Protein AF-A0A5B8VXD9-F1 (afdb_monomer)

pLDDT: mean 74.65, std 15.27, range [35.09, 94.44]

Mean predicted aligned error: 9.39 Å

Sequence (197 aa):
MKIRLNYWQLILLFLPAIIASQMSNIPHSFWQAYGVIKTISNLLFAVNPCFIVGYQAYLVTSFNKTINGAKWVTVNALVPVVFLIAHFIYIVWSTDLKPVHLHNAIGPMEQADFGFVSKVITVFLVHAAVTFFLVNNIYVSRQIKNISDDGTKNQLNQDFMKPMKRLSNISYIALAGLLIIAAIADIMINGFVPKQD

Organism: NCBI:txid862126

Radius of gyration: 20.57 Å; Cα contacts (8 Å, |Δi|>4): 125; chains: 1; bounding box: 47×28×71 Å

Structure (mmCIF, N/CA/C/O backbone):
data_AF-A0A5B8VXD9-F1
#
_entry.id   AF-A0A5B8VXD9-F1
#
loop_
_atom_site.group_PDB
_atom_site.id
_atom_site.type_symbol
_atom_site.label_atom_id
_atom_site.label_alt_id
_atom_site.label_comp_id
_atom_site.label_asym_id
_atom_site.label_entity_id
_atom_site.label_seq_id
_atom_site.pdbx_PDB_ins_code
_atom_site.Cartn_x
_atom_site.Cartn_y
_atom_site.Cartn_z
_atom_site.occupancy
_atom_site.B_iso_or_equiv
_atom_site.auth_seq_id
_atom_site.auth_comp_id
_atom_site.auth_asym_id
_atom_site.auth_atom_id
_atom_site.pdbx_PDB_model_num
ATOM 1 N N . MET A 1 1 ? 4.540 -0.237 20.998 1.00 45.78 1 MET A N 1
ATOM 2 C CA . MET A 1 1 ? 4.971 1.061 20.436 1.00 45.78 1 MET A CA 1
ATOM 3 C C . MET A 1 1 ? 4.076 1.383 19.243 1.00 45.78 1 MET A C 1
ATOM 5 O O . MET A 1 1 ? 3.905 0.498 18.412 1.00 45.78 1 MET A O 1
ATOM 9 N N . LYS A 1 2 ? 3.431 2.559 19.211 1.00 59.41 2 LYS A N 1
ATOM 10 C CA . LYS A 1 2 ? 2.551 2.999 18.109 1.00 59.41 2 LYS A CA 1
ATOM 11 C C . LYS A 1 2 ? 3.345 3.941 17.204 1.00 59.41 2 LYS A C 1
ATOM 13 O O . LYS A 1 2 ? 3.754 5.003 17.665 1.00 59.41 2 LYS A O 1
ATOM 18 N N . ILE A 1 3 ? 3.580 3.559 15.953 1.00 68.81 3 ILE A N 1
ATOM 19 C CA . ILE A 1 3 ? 4.230 4.438 14.974 1.00 68.81 3 ILE A CA 1
ATOM 20 C C . ILE A 1 3 ? 3.169 5.407 14.452 1.00 68.81 3 ILE A C 1
ATOM 22 O O . ILE A 1 3 ? 2.245 5.002 13.751 1.00 68.81 3 ILE A O 1
ATOM 26 N N . ARG A 1 4 ? 3.277 6.685 14.825 1.00 74.12 4 ARG A N 1
ATOM 27 C CA . ARG A 1 4 ? 2.405 7.753 14.325 1.00 74.12 4 ARG A CA 1
ATOM 28 C C . ARG A 1 4 ? 3.164 8.552 13.271 1.00 74.12 4 ARG A C 1
ATOM 30 O O . ARG A 1 4 ? 3.967 9.409 13.624 1.00 74.12 4 ARG A O 1
ATOM 37 N N . LEU A 1 5 ? 2.908 8.271 11.993 1.00 76.31 5 LEU A N 1
ATOM 38 C CA . LEU A 1 5 ? 3.490 9.056 10.904 1.00 76.31 5 LEU A CA 1
ATOM 39 C C . LEU A 1 5 ? 2.718 10.370 10.694 1.00 76.31 5 LEU A C 1
ATOM 41 O O . LEU A 1 5 ? 1.491 10.383 10.535 1.00 76.31 5 LEU A O 1
ATOM 45 N N . ASN A 1 6 ? 3.447 11.482 10.667 1.00 81.88 6 ASN A N 1
ATOM 46 C CA . ASN A 1 6 ? 2.947 12.791 10.248 1.00 81.88 6 ASN A CA 1
ATOM 47 C C . ASN A 1 6 ? 2.803 12.863 8.717 1.00 81.88 6 ASN A C 1
ATOM 49 O O . ASN A 1 6 ? 3.291 11.997 7.997 1.00 81.88 6 ASN A O 1
ATOM 53 N N . TYR A 1 7 ? 2.149 13.913 8.203 1.00 76.44 7 TYR A N 1
ATOM 54 C CA . TYR A 1 7 ? 1.894 14.070 6.760 1.00 76.44 7 TYR A CA 1
ATOM 55 C C . TYR A 1 7 ? 3.165 13.953 5.907 1.00 76.44 7 TYR A C 1
ATOM 57 O O . TYR A 1 7 ? 3.194 13.174 4.962 1.00 76.44 7 TYR A O 1
ATOM 65 N N . TRP A 1 8 ? 4.239 14.645 6.291 1.00 77.12 8 TRP A N 1
ATOM 66 C CA . TRP A 1 8 ? 5.529 14.559 5.601 1.00 77.12 8 TRP A CA 1
ATOM 67 C C . TRP A 1 8 ? 6.137 13.155 5.632 1.00 77.12 8 TRP A C 1
ATOM 69 O O . TRP A 1 8 ? 6.656 12.687 4.628 1.00 77.12 8 TRP A O 1
ATOM 79 N N . GLN A 1 9 ? 6.014 12.448 6.756 1.00 83.19 9 GLN A N 1
ATOM 80 C CA . GLN A 1 9 ? 6.523 11.082 6.884 1.00 83.19 9 GLN A CA 1
ATOM 81 C C . GLN A 1 9 ? 5.719 10.084 6.040 1.00 83.19 9 GLN A C 1
ATOM 83 O O . GLN A 1 9 ? 6.287 9.123 5.536 1.00 83.19 9 GLN A O 1
ATOM 88 N N . LEU A 1 10 ? 4.417 10.321 5.846 1.00 82.06 10 LEU A N 1
ATOM 89 C CA . LEU A 1 10 ? 3.596 9.540 4.918 1.00 82.06 10 LEU A CA 1
ATOM 90 C C . LEU A 1 10 ? 3.988 9.793 3.461 1.00 82.06 10 LEU A C 1
ATOM 92 O O . LEU A 1 10 ? 4.021 8.851 2.681 1.00 82.06 10 LEU 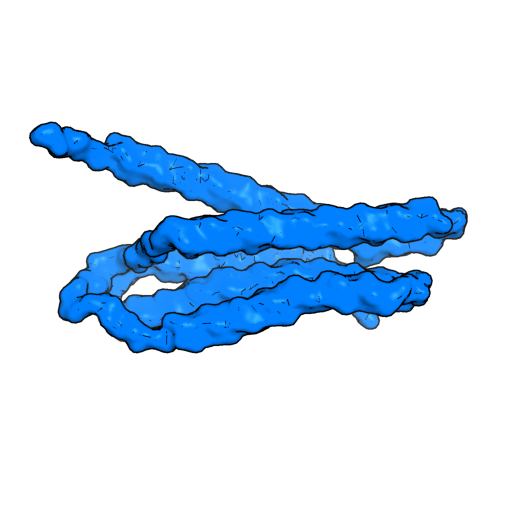A O 1
ATOM 96 N N . ILE A 1 11 ? 4.315 11.037 3.100 1.00 80.38 11 ILE A N 1
ATOM 97 C CA . ILE A 1 11 ? 4.821 11.374 1.760 1.00 80.38 11 ILE A CA 1
ATOM 98 C C . ILE A 1 11 ? 6.176 10.696 1.516 1.00 80.38 11 ILE A C 1
ATOM 100 O O . ILE A 1 11 ? 6.400 10.156 0.438 1.00 80.38 11 ILE A O 1
ATOM 104 N N . LEU A 1 12 ? 7.048 10.641 2.529 1.00 83.94 12 LEU A N 1
ATOM 105 C CA . LEU A 1 12 ? 8.338 9.949 2.437 1.00 83.94 12 LEU A CA 1
ATOM 106 C C . LEU A 1 12 ? 8.211 8.447 2.159 1.00 83.94 12 LEU A C 1
ATOM 108 O O . LEU A 1 12 ? 9.150 7.869 1.618 1.00 83.94 12 LEU A O 1
ATOM 112 N N . LEU A 1 13 ? 7.064 7.817 2.446 1.00 83.19 13 LEU A N 1
ATOM 113 C CA . LEU A 1 13 ? 6.835 6.426 2.042 1.00 83.19 13 LEU A CA 1
ATOM 114 C C . LEU A 1 13 ? 6.891 6.253 0.522 1.00 83.19 13 LEU A C 1
ATOM 116 O O . LEU A 1 13 ? 7.246 5.172 0.082 1.00 83.19 13 LEU A O 1
ATOM 120 N N . PHE A 1 14 ? 6.605 7.308 -0.251 1.00 80.81 14 PHE A N 1
ATOM 121 C CA . PHE A 1 14 ? 6.640 7.324 -1.717 1.00 80.81 14 PHE A CA 1
ATOM 122 C C . PHE A 1 14 ? 8.006 7.722 -2.288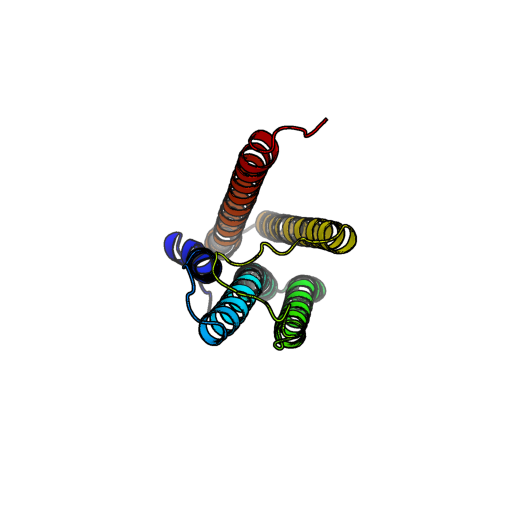 1.00 80.81 14 PHE A C 1
ATOM 124 O O . PHE A 1 14 ? 8.201 7.676 -3.504 1.00 80.81 14 PHE A O 1
ATOM 131 N N . LEU A 1 15 ? 8.965 8.100 -1.434 1.00 81.25 15 LEU A N 1
ATOM 132 C CA . LEU A 1 15 ? 10.302 8.519 -1.852 1.00 81.25 15 LEU A CA 1
ATOM 133 C C . LEU A 1 15 ? 11.014 7.472 -2.729 1.00 81.25 15 LEU A C 1
ATOM 135 O O . LEU A 1 15 ? 11.589 7.883 -3.737 1.00 81.25 15 LEU A O 1
ATOM 139 N N . PRO A 1 16 ? 10.946 6.151 -2.444 1.00 80.25 16 PRO A N 1
ATOM 140 C CA . PRO A 1 16 ? 11.543 5.143 -3.319 1.00 80.25 16 PRO A CA 1
ATOM 141 C C . PRO A 1 16 ? 11.038 5.234 -4.764 1.00 80.25 16 PRO A C 1
ATOM 143 O O . PRO A 1 16 ? 11.843 5.210 -5.689 1.00 80.25 16 PRO A O 1
ATOM 146 N N . ALA A 1 17 ? 9.731 5.424 -4.971 1.00 75.19 17 ALA A N 1
ATOM 147 C CA . ALA A 1 17 ? 9.160 5.555 -6.312 1.00 75.19 17 ALA A CA 1
ATOM 148 C C . ALA A 1 17 ? 9.561 6.865 -7.006 1.00 75.19 17 ALA A C 1
ATOM 150 O O . ALA A 1 17 ? 9.810 6.866 -8.210 1.00 75.19 17 ALA A O 1
ATOM 151 N N . ILE A 1 18 ? 9.664 7.972 -6.260 1.00 75.75 18 ILE A N 1
ATOM 152 C CA . ILE A 1 18 ? 10.145 9.250 -6.806 1.00 75.75 18 ILE A CA 1
ATOM 153 C C . ILE A 1 18 ? 11.591 9.097 -7.286 1.00 75.75 18 ILE A C 1
ATOM 155 O O . ILE A 1 18 ? 11.896 9.468 -8.417 1.00 75.75 18 ILE A O 1
ATOM 159 N N . ILE A 1 19 ? 12.466 8.510 -6.463 1.00 76.75 19 ILE A N 1
ATOM 160 C CA . ILE A 1 19 ? 13.869 8.262 -6.821 1.00 76.75 19 ILE A CA 1
ATOM 161 C C . ILE A 1 19 ? 13.947 7.350 -8.050 1.00 76.75 19 ILE A C 1
ATOM 163 O O . ILE A 1 19 ? 14.634 7.696 -9.006 1.00 76.75 19 ILE A O 1
ATOM 167 N N . ALA A 1 20 ? 13.195 6.245 -8.066 1.00 69.31 20 ALA A N 1
ATOM 168 C CA . ALA A 1 20 ? 13.142 5.326 -9.203 1.00 69.31 20 ALA A CA 1
ATOM 169 C C . ALA A 1 20 ? 12.746 6.031 -10.508 1.00 69.31 20 ALA A C 1
ATOM 171 O O . ALA A 1 20 ? 13.386 5.842 -11.539 1.00 69.31 20 ALA A O 1
ATOM 172 N N . SER A 1 21 ? 11.726 6.891 -10.449 1.00 67.44 21 SER A N 1
ATOM 173 C CA . SER A 1 21 ? 11.259 7.663 -11.601 1.00 67.44 21 SER A CA 1
ATOM 174 C C . SER A 1 21 ? 12.283 8.684 -12.097 1.00 67.44 21 SER A C 1
ATOM 176 O O . SER A 1 21 ? 12.340 8.940 -13.296 1.00 67.44 21 SER A O 1
ATOM 178 N N . GLN A 1 22 ? 13.075 9.295 -11.212 1.00 71.25 22 GLN A N 1
ATOM 179 C CA . GLN A 1 22 ? 14.150 10.193 -11.644 1.00 71.25 22 GLN A CA 1
ATOM 180 C C . GLN A 1 22 ? 15.304 9.403 -12.263 1.00 71.25 22 GLN A C 1
ATOM 182 O O . GLN A 1 22 ? 15.836 9.799 -13.296 1.00 71.25 22 GLN A O 1
ATOM 187 N N . MET A 1 23 ? 15.653 8.261 -11.668 1.00 67.62 23 MET A N 1
ATOM 188 C CA . MET A 1 23 ? 16.716 7.384 -12.155 1.00 67.62 23 MET A CA 1
ATOM 189 C C . MET A 1 23 ? 16.428 6.836 -13.557 1.00 67.62 23 MET A C 1
ATOM 191 O O . MET A 1 23 ? 17.341 6.797 -14.377 1.00 67.62 23 MET A O 1
ATOM 195 N N . SER A 1 24 ? 15.173 6.498 -13.874 1.00 65.19 24 SER A N 1
ATOM 196 C CA . SER A 1 24 ? 14.787 6.013 -15.208 1.00 65.19 24 SER A CA 1
ATOM 197 C C . SER A 1 24 ? 14.916 7.055 -16.328 1.00 65.19 24 SER A C 1
ATOM 199 O O . SER A 1 24 ? 14.920 6.684 -17.501 1.00 65.19 24 SER A O 1
ATOM 201 N N . ASN A 1 25 ? 15.021 8.344 -15.982 1.00 62.62 25 ASN A N 1
ATOM 202 C CA . ASN A 1 25 ? 15.091 9.458 -16.935 1.00 62.62 25 ASN A CA 1
ATOM 203 C C . ASN A 1 25 ? 16.524 9.939 -17.219 1.00 62.62 25 ASN A C 1
ATOM 205 O O . ASN A 1 25 ? 16.715 10.842 -18.034 1.00 62.62 25 ASN A O 1
ATOM 209 N N . ILE A 1 26 ? 17.535 9.384 -16.545 1.00 67.44 26 ILE A N 1
ATOM 210 C CA . ILE A 1 26 ? 18.927 9.799 -16.733 1.00 67.44 26 ILE A CA 1
ATOM 211 C C . ILE A 1 26 ? 19.445 9.207 -18.061 1.00 67.44 26 ILE A C 1
ATOM 213 O O . ILE A 1 26 ? 19.367 7.995 -18.250 1.00 67.44 26 ILE A O 1
ATOM 217 N N . PRO A 1 27 ? 19.994 10.015 -18.990 1.00 60.06 27 PRO A N 1
ATOM 218 C CA . PRO A 1 27 ? 20.602 9.502 -20.215 1.00 60.06 27 PRO A CA 1
ATOM 219 C C . PRO A 1 27 ? 21.845 8.671 -19.894 1.00 60.06 27 PRO A C 1
ATOM 221 O O . PRO A 1 27 ? 22.656 9.049 -19.043 1.00 60.06 27 PRO A O 1
ATOM 224 N N . HIS A 1 28 ? 22.029 7.551 -20.589 1.00 63.31 28 HIS A N 1
ATOM 225 C CA . HIS A 1 28 ? 23.147 6.648 -20.330 1.00 63.31 28 HIS A CA 1
ATOM 226 C C . HIS A 1 28 ? 24.022 6.477 -21.567 1.00 63.31 28 HIS A C 1
ATOM 228 O O . HIS A 1 28 ? 23.539 6.181 -22.655 1.00 63.31 28 HIS A O 1
ATOM 234 N N . SER A 1 29 ? 25.327 6.673 -21.375 1.00 55.44 29 SER A N 1
ATOM 235 C CA . SER A 1 29 ? 26.366 6.471 -22.388 1.00 55.44 29 SER A CA 1
ATOM 236 C C . SER A 1 29 ? 27.053 5.105 -22.276 1.00 55.44 29 SER A C 1
ATOM 238 O O . SER A 1 29 ? 27.814 4.735 -23.165 1.00 55.44 29 SER A O 1
ATOM 240 N N . PHE A 1 30 ? 26.803 4.349 -21.195 1.00 61.59 30 PHE A N 1
ATOM 241 C CA . PHE A 1 30 ? 27.502 3.100 -20.883 1.00 61.59 30 PHE A CA 1
ATOM 242 C C . PHE A 1 30 ? 26.538 1.976 -20.477 1.00 61.59 30 PHE A C 1
ATOM 244 O O . PHE A 1 30 ? 25.689 2.144 -19.601 1.00 61.59 30 PHE A O 1
ATOM 251 N N . TRP A 1 31 ? 26.717 0.795 -21.075 1.00 58.75 31 TRP A N 1
ATOM 252 C CA . TRP A 1 31 ? 25.795 -0.346 -20.963 1.00 58.75 31 TRP A CA 1
ATOM 253 C C . TRP A 1 31 ? 25.695 -0.922 -19.537 1.00 58.75 31 TRP A C 1
ATOM 255 O O . TRP A 1 31 ? 24.616 -1.271 -19.065 1.00 58.75 31 TRP A O 1
ATOM 265 N N . GLN A 1 32 ? 26.813 -0.959 -18.803 1.00 61.94 32 GLN A N 1
ATOM 266 C CA . GLN A 1 32 ? 26.836 -1.408 -17.403 1.00 61.94 32 GLN A CA 1
ATOM 267 C C . GLN A 1 32 ? 26.093 -0.442 -16.469 1.00 61.94 32 GLN A C 1
ATOM 269 O O . GLN A 1 32 ? 25.368 -0.885 -15.581 1.00 61.94 32 GLN A O 1
ATOM 274 N N . ALA A 1 33 ? 26.221 0.870 -16.698 1.00 65.44 33 ALA A N 1
ATOM 275 C CA . ALA A 1 33 ? 25.492 1.876 -15.929 1.00 65.44 33 ALA A CA 1
ATOM 276 C C . ALA A 1 33 ? 23.978 1.771 -16.179 1.00 65.44 33 ALA A C 1
ATOM 278 O O . ALA A 1 33 ? 23.198 1.808 -15.231 1.00 65.44 33 ALA A O 1
ATOM 279 N N . TYR A 1 34 ? 23.576 1.533 -17.433 1.00 65.56 34 TYR A N 1
ATOM 280 C CA . TYR A 1 34 ? 22.182 1.288 -17.807 1.00 65.56 34 TYR A CA 1
ATOM 281 C C . TYR A 1 34 ? 21.586 0.076 -17.069 1.00 65.56 34 TYR A C 1
ATOM 283 O O . TYR A 1 34 ? 20.521 0.184 -16.460 1.00 65.56 34 TYR A O 1
ATOM 291 N N . GLY A 1 35 ? 22.283 -1.068 -17.063 1.00 65.62 35 GLY A N 1
ATOM 292 C CA . GLY A 1 35 ? 21.819 -2.283 -16.381 1.00 65.62 35 GLY A CA 1
ATOM 293 C C . GLY A 1 35 ? 21.639 -2.094 -14.871 1.00 65.62 35 GLY A C 1
ATOM 294 O O . GLY A 1 35 ? 20.587 -2.426 -14.329 1.00 65.62 35 GLY A O 1
ATOM 295 N N . VAL A 1 36 ? 22.625 -1.491 -14.201 1.00 68.50 36 VAL A N 1
ATOM 296 C CA . VAL A 1 36 ? 22.585 -1.241 -12.748 1.00 68.50 36 VAL A CA 1
ATOM 297 C C . VAL A 1 36 ? 21.439 -0.300 -12.373 1.00 68.50 36 VAL A C 1
ATOM 299 O O . VAL A 1 36 ? 20.674 -0.589 -11.452 1.00 68.50 36 VAL A O 1
ATOM 302 N N . ILE A 1 37 ? 21.273 0.804 -13.101 1.00 68.44 37 ILE A N 1
ATOM 303 C CA . ILE A 1 37 ? 20.218 1.787 -12.824 1.00 68.44 37 ILE A CA 1
ATOM 304 C C . ILE A 1 37 ? 18.836 1.175 -13.075 1.00 68.44 37 ILE A C 1
ATOM 306 O O . ILE A 1 37 ? 17.897 1.474 -12.333 1.00 68.44 37 ILE A O 1
ATOM 310 N N . LYS A 1 38 ? 18.704 0.269 -14.057 1.00 68.25 38 LYS A N 1
ATOM 311 C CA . LYS A 1 38 ? 17.436 -0.408 -14.378 1.00 68.25 38 LYS A CA 1
ATOM 312 C C . LYS A 1 38 ? 17.020 -1.321 -13.242 1.00 68.25 38 LYS A C 1
ATOM 314 O O . LYS A 1 38 ? 15.882 -1.260 -12.778 1.00 68.25 38 LYS A O 1
ATOM 319 N N . 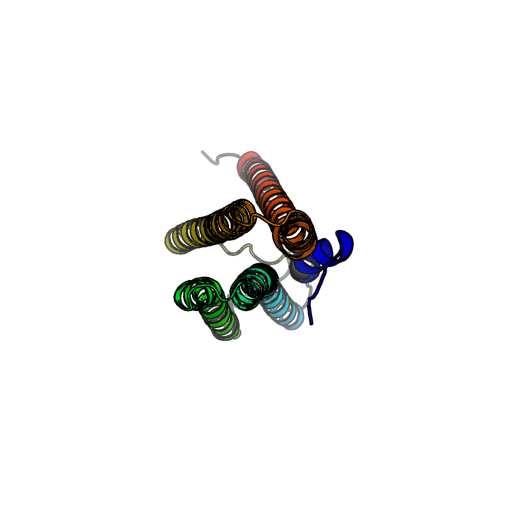THR A 1 39 ? 17.962 -2.123 -12.754 1.00 67.81 39 THR A N 1
ATOM 320 C CA . THR A 1 39 ? 17.747 -3.011 -11.612 1.00 67.81 39 THR A CA 1
ATOM 321 C C . THR A 1 39 ? 17.388 -2.216 -10.359 1.00 67.81 39 THR A C 1
ATOM 323 O O . THR A 1 39 ? 16.400 -2.540 -9.703 1.00 67.81 39 THR A O 1
ATOM 326 N N . ILE A 1 40 ? 18.114 -1.131 -10.058 1.00 71.06 40 ILE A N 1
ATOM 327 C CA . ILE A 1 40 ? 17.823 -0.283 -8.890 1.00 71.06 40 ILE A CA 1
ATOM 328 C C . ILE A 1 40 ? 16.438 0.367 -9.009 1.00 71.06 40 ILE A C 1
ATOM 330 O O . ILE A 1 40 ? 15.670 0.339 -8.050 1.00 71.06 40 ILE A O 1
ATOM 334 N N . SER A 1 41 ? 16.086 0.908 -10.177 1.00 68.94 41 SER A N 1
ATOM 335 C CA . SER A 1 41 ? 14.785 1.555 -10.394 1.00 68.94 41 SER A CA 1
ATOM 336 C C . SER A 1 41 ? 13.632 0.561 -10.236 1.00 68.94 41 SER A C 1
ATOM 338 O O . SER A 1 41 ? 12.680 0.835 -9.507 1.00 68.94 41 SER A O 1
ATOM 340 N N . ASN A 1 42 ? 13.741 -0.630 -10.832 1.00 68.88 42 ASN A N 1
ATOM 341 C CA . ASN A 1 42 ? 12.739 -1.690 -10.682 1.00 68.88 42 ASN A CA 1
ATOM 342 C C . ASN A 1 42 ? 12.591 -2.143 -9.226 1.00 68.88 42 ASN A C 1
ATOM 344 O O . ASN A 1 42 ? 11.472 -2.314 -8.739 1.00 68.88 42 ASN A O 1
ATOM 348 N N . LEU A 1 43 ? 13.710 -2.294 -8.513 1.00 71.88 43 LEU A N 1
ATOM 349 C CA . LEU A 1 43 ? 13.712 -2.662 -7.103 1.00 71.88 43 LEU A CA 1
ATOM 350 C C . LEU A 1 43 ? 13.013 -1.592 -6.257 1.00 71.88 43 LEU A C 1
ATOM 352 O O . LEU A 1 43 ? 12.149 -1.919 -5.448 1.00 71.88 43 LEU A O 1
ATOM 356 N N . LEU A 1 44 ? 13.313 -0.313 -6.480 1.00 73.19 44 LEU A N 1
ATOM 357 C CA . LEU A 1 44 ? 12.678 0.801 -5.773 1.00 73.19 44 LEU A CA 1
ATOM 358 C C . LEU A 1 44 ? 11.170 0.911 -6.065 1.00 73.19 44 LEU A C 1
ATOM 360 O O . LEU A 1 44 ? 10.388 1.142 -5.137 1.00 73.19 44 LEU A O 1
ATOM 364 N N . PHE A 1 45 ? 10.740 0.682 -7.311 1.00 72.12 45 PHE A N 1
ATOM 365 C CA . PHE A 1 45 ? 9.317 0.608 -7.662 1.00 72.12 45 PHE A CA 1
ATOM 366 C C . PHE A 1 45 ? 8.603 -0.557 -6.966 1.00 72.12 45 PHE A C 1
ATOM 368 O O . PHE A 1 45 ? 7.465 -0.388 -6.528 1.00 72.12 45 PHE A O 1
ATOM 375 N N . ALA A 1 46 ? 9.265 -1.706 -6.806 1.00 73.19 46 ALA A N 1
ATOM 376 C CA . ALA A 1 46 ? 8.708 -2.881 -6.136 1.00 73.19 46 ALA A CA 1
ATOM 377 C C . ALA A 1 46 ? 8.684 -2.755 -4.599 1.00 73.19 46 ALA A C 1
ATOM 379 O O . ALA A 1 46 ? 7.748 -3.221 -3.945 1.00 73.19 46 ALA A O 1
ATOM 380 N N . VAL A 1 47 ? 9.678 -2.088 -4.002 1.00 76.50 47 VAL A N 1
ATOM 381 C CA . VAL A 1 47 ? 9.743 -1.833 -2.552 1.00 76.50 47 VAL A CA 1
ATOM 382 C C . VAL A 1 47 ? 8.658 -0.851 -2.096 1.00 76.50 47 VAL A C 1
ATOM 384 O O . VAL A 1 47 ? 8.094 -1.009 -1.013 1.00 76.50 47 VAL A O 1
ATOM 387 N N . ASN A 1 48 ? 8.335 0.157 -2.907 1.00 81.44 48 ASN A N 1
ATOM 388 C CA . ASN A 1 48 ? 7.375 1.203 -2.548 1.00 81.44 48 ASN A CA 1
ATOM 389 C C . ASN A 1 48 ? 5.996 0.677 -2.062 1.00 81.44 48 ASN A C 1
ATOM 391 O O . ASN A 1 48 ? 5.582 1.011 -0.946 1.00 81.44 48 ASN A O 1
ATOM 395 N N . PRO A 1 49 ? 5.279 -0.187 -2.812 1.00 77.69 49 PRO A N 1
ATOM 396 C CA . PRO A 1 49 ? 4.012 -0.751 -2.348 1.00 77.69 49 PRO A CA 1
ATOM 397 C C . PRO A 1 49 ? 4.174 -1.626 -1.097 1.00 77.69 49 PRO A C 1
ATOM 399 O O . PRO A 1 49 ? 3.246 -1.682 -0.288 1.00 77.69 49 PRO A O 1
ATOM 402 N N . CYS A 1 50 ? 5.341 -2.249 -0.879 1.00 81.88 50 CYS A N 1
ATOM 403 C CA . CYS A 1 50 ? 5.613 -3.021 0.336 1.00 81.88 50 CYS A CA 1
ATOM 404 C C . CYS A 1 50 ? 5.585 -2.131 1.588 1.00 81.88 50 CYS A C 1
ATOM 406 O O . CYS A 1 50 ? 4.979 -2.511 2.591 1.00 81.88 50 CYS A O 1
ATOM 408 N N . PHE A 1 51 ? 6.169 -0.928 1.534 1.00 84.25 51 PHE A N 1
ATOM 409 C CA . PHE A 1 51 ? 6.102 0.026 2.647 1.00 84.25 51 PHE A CA 1
ATOM 410 C C . PHE A 1 51 ? 4.675 0.509 2.909 1.00 84.25 51 PHE A C 1
ATOM 412 O O . PHE A 1 51 ? 4.234 0.553 4.058 1.00 84.25 51 PHE A O 1
ATOM 419 N N . ILE A 1 52 ? 3.943 0.842 1.847 1.00 86.94 52 ILE A N 1
ATOM 420 C CA . ILE A 1 52 ? 2.584 1.384 1.933 1.00 86.94 52 ILE A CA 1
ATOM 421 C C . ILE A 1 52 ? 1.615 0.343 2.519 1.00 86.94 52 ILE A C 1
ATOM 423 O O . ILE A 1 52 ? 0.938 0.608 3.518 1.00 86.94 52 ILE A O 1
ATOM 427 N N . VAL A 1 53 ? 1.579 -0.860 1.939 1.00 87.94 53 VAL A N 1
ATOM 428 C CA . VAL A 1 53 ? 0.699 -1.948 2.393 1.00 87.94 53 VAL A CA 1
ATOM 429 C C . VAL A 1 53 ? 1.152 -2.494 3.742 1.00 87.94 53 VAL A C 1
ATOM 431 O O . VAL A 1 53 ? 0.313 -2.737 4.607 1.00 87.94 53 VAL A O 1
ATOM 434 N N . GLY A 1 54 ? 2.462 -2.609 3.974 1.00 88.19 54 GLY A N 1
ATOM 435 C CA . GLY A 1 54 ? 3.022 -3.021 5.259 1.00 88.19 54 GLY A CA 1
ATOM 436 C C . GLY A 1 54 ? 2.643 -2.073 6.397 1.00 88.19 54 GLY A C 1
ATOM 437 O O . GLY A 1 54 ? 2.215 -2.526 7.460 1.00 88.19 54 GLY A O 1
ATOM 438 N N . TYR A 1 55 ? 2.713 -0.758 6.176 1.00 90.19 55 TYR A N 1
ATOM 439 C CA . TYR A 1 55 ? 2.306 0.224 7.182 1.00 90.19 55 TYR A CA 1
ATOM 440 C C . TYR A 1 55 ? 0.801 0.161 7.472 1.00 90.19 55 TYR A C 1
ATOM 442 O O . TYR A 1 55 ? 0.389 0.222 8.634 1.00 90.19 55 TYR A O 1
ATOM 450 N N . GLN A 1 56 ? -0.038 -0.027 6.451 1.00 89.88 56 GLN A N 1
ATOM 451 C CA . GLN A 1 56 ? -1.472 -0.188 6.675 1.00 89.88 56 GLN A CA 1
ATOM 452 C C . GLN A 1 56 ? -1.810 -1.491 7.406 1.00 89.88 56 GLN A C 1
ATOM 454 O O . GLN A 1 56 ? -2.614 -1.467 8.341 1.00 89.88 56 GLN A O 1
ATOM 459 N N . ALA A 1 57 ? -1.179 -2.604 7.030 1.00 91.50 57 ALA A N 1
ATOM 460 C CA . ALA A 1 57 ? -1.316 -3.874 7.731 1.00 91.50 57 ALA A CA 1
ATOM 461 C C . ALA A 1 57 ? -0.924 -3.714 9.203 1.00 91.50 57 ALA A C 1
ATOM 463 O O . ALA A 1 57 ? -1.707 -4.070 10.080 1.00 91.50 57 ALA A O 1
ATOM 464 N N . TYR A 1 58 ? 0.214 -3.069 9.484 1.00 92.19 58 TYR A N 1
ATOM 465 C CA . TYR A 1 58 ? 0.657 -2.758 10.842 1.00 92.19 58 TYR A CA 1
ATOM 466 C C . TYR A 1 58 ? -0.400 -1.990 11.653 1.00 92.19 58 TYR A C 1
ATOM 468 O O . TYR A 1 58 ? -0.657 -2.346 12.809 1.00 92.19 58 TYR A O 1
ATOM 476 N N . LEU A 1 59 ? -1.035 -0.963 11.072 1.00 9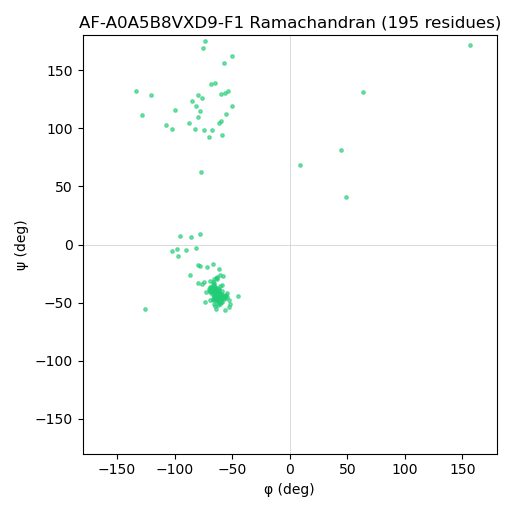1.31 59 LEU A N 1
ATOM 477 C CA . LEU A 1 59 ? -2.089 -0.194 11.746 1.00 91.31 59 LEU A CA 1
ATOM 478 C C . LEU A 1 59 ? -3.292 -1.078 12.093 1.00 91.31 59 LEU A C 1
ATOM 480 O O . LEU A 1 59 ? -3.774 -1.031 13.225 1.00 91.31 59 LEU A O 1
ATOM 484 N N . VAL A 1 60 ? -3.732 -1.925 11.162 1.00 91.25 60 VAL A N 1
ATOM 485 C CA . VAL A 1 60 ? -4.869 -2.838 11.359 1.00 91.25 60 VAL A CA 1
ATOM 486 C C . VAL A 1 60 ? -4.548 -3.903 12.401 1.00 91.25 60 VAL A C 1
ATOM 488 O O . VAL A 1 60 ? -5.337 -4.117 13.320 1.00 91.25 60 VAL A O 1
ATOM 491 N N . THR A 1 61 ? -3.379 -4.541 12.319 1.00 92.25 61 THR A N 1
ATOM 492 C CA . THR A 1 61 ? -2.965 -5.566 13.286 1.00 92.25 61 THR A CA 1
ATOM 493 C C . THR A 1 61 ? -2.788 -4.976 14.683 1.00 92.25 61 THR A C 1
ATOM 495 O O . THR A 1 61 ? -3.180 -5.592 15.673 1.00 92.25 61 THR A O 1
ATOM 498 N N . SER A 1 62 ? -2.240 -3.761 14.776 1.00 91.00 62 SER A N 1
ATOM 499 C CA . SER A 1 62 ? -2.049 -3.058 16.049 1.00 91.00 62 SER A CA 1
ATOM 500 C C . SER A 1 62 ? -3.381 -2.624 16.656 1.00 91.00 62 SER A C 1
ATOM 502 O O . SER A 1 62 ? -3.578 -2.765 17.865 1.00 91.00 62 SER A O 1
ATOM 504 N N . PHE A 1 63 ? -4.313 -2.145 15.830 1.00 92.19 63 PHE A N 1
ATOM 505 C CA . PHE A 1 63 ? -5.676 -1.841 16.253 1.00 92.19 63 PHE A CA 1
ATOM 506 C C . PHE A 1 63 ? -6.365 -3.098 16.786 1.00 92.1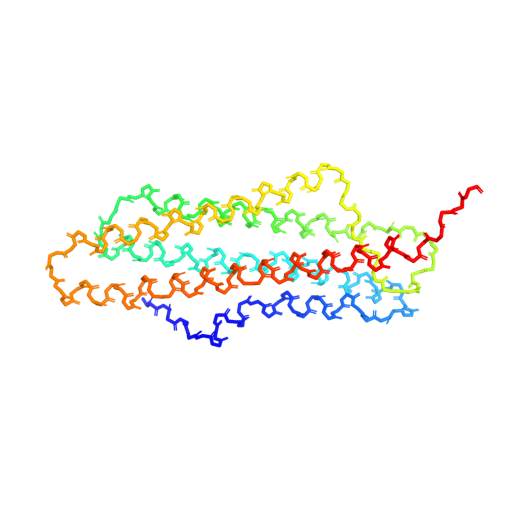9 63 PHE A C 1
ATOM 508 O O . PHE A 1 63 ? -6.836 -3.104 17.920 1.00 92.19 63 PHE A O 1
ATOM 515 N N . ASN A 1 64 ? -6.337 -4.185 16.012 1.00 92.81 64 ASN A N 1
ATOM 516 C CA . ASN A 1 64 ? -6.971 -5.450 16.367 1.00 92.81 64 ASN A CA 1
ATOM 517 C C . ASN A 1 64 ? -6.424 -6.018 17.685 1.00 92.81 64 ASN A C 1
ATOM 519 O O . ASN A 1 64 ? -7.192 -6.481 18.521 1.00 92.81 64 ASN A O 1
ATOM 523 N N . LYS A 1 65 ? -5.109 -5.906 17.914 1.00 90.69 65 LYS A N 1
ATOM 524 C CA . LYS A 1 65 ? -4.478 -6.262 19.192 1.00 90.69 65 LYS A CA 1
ATOM 525 C C . LYS A 1 65 ? -4.935 -5.364 20.345 1.00 90.69 65 LYS A C 1
ATOM 527 O O . LYS A 1 65 ? -5.093 -5.850 21.455 1.00 90.69 65 LYS A O 1
ATOM 532 N N . THR A 1 66 ? -5.144 -4.072 20.095 1.00 90.19 66 THR A N 1
ATOM 533 C CA . THR A 1 66 ? -5.566 -3.108 21.127 1.00 90.19 66 THR A CA 1
ATOM 534 C C . THR A 1 66 ? -6.985 -3.389 21.619 1.00 90.19 66 THR A C 1
ATOM 536 O O . THR A 1 66 ? -7.250 -3.258 22.807 1.00 90.19 66 THR A O 1
ATOM 539 N N . ILE A 1 67 ? -7.884 -3.799 20.722 1.00 90.25 67 ILE A N 1
ATOM 540 C CA . ILE A 1 67 ? -9.285 -4.091 21.059 1.00 90.25 67 ILE A CA 1
ATOM 541 C C . ILE A 1 67 ? -9.554 -5.577 21.350 1.00 90.25 67 ILE A C 1
ATOM 543 O O . ILE A 1 67 ? -10.712 -5.963 21.467 1.00 90.25 67 ILE A O 1
ATOM 547 N N . ASN A 1 68 ? -8.515 -6.423 21.416 1.00 89.56 68 ASN A N 1
ATOM 548 C CA . ASN A 1 68 ? -8.640 -7.888 21.495 1.00 89.56 68 ASN A CA 1
ATOM 549 C C . ASN A 1 68 ? -9.604 -8.475 20.444 1.00 89.56 68 ASN A C 1
ATOM 551 O O . ASN A 1 68 ? -10.397 -9.373 20.721 1.00 89.56 68 ASN A O 1
ATOM 555 N N . GLY A 1 69 ? -9.538 -7.946 19.222 1.00 87.12 69 GLY A N 1
ATOM 556 C CA . GLY A 1 69 ? -10.382 -8.374 18.119 1.00 87.12 69 GLY A CA 1
ATOM 557 C C . GLY A 1 69 ? -9.977 -9.738 17.558 1.00 87.12 69 GLY A C 1
ATOM 558 O O . GLY A 1 69 ? -8.982 -10.359 17.941 1.00 87.12 69 GLY A O 1
ATOM 559 N N . ALA A 1 70 ? -10.775 -10.235 16.621 1.00 88.19 70 ALA A N 1
ATOM 560 C CA . ALA A 1 70 ? -10.650 -11.604 16.147 1.00 88.19 70 ALA A CA 1
ATOM 561 C C . ALA A 1 70 ? -9.352 -11.840 15.344 1.00 88.19 70 ALA A C 1
ATOM 563 O O . ALA A 1 70 ? -8.976 -11.048 14.476 1.00 88.19 70 ALA A O 1
ATOM 564 N N . LYS A 1 71 ? -8.686 -12.978 15.586 1.00 89.00 71 LYS A N 1
ATOM 565 C CA . LYS A 1 71 ? -7.369 -13.313 15.002 1.00 89.00 71 LYS A CA 1
ATOM 566 C C . LYS A 1 71 ? -7.362 -13.347 13.469 1.00 89.00 71 LYS A C 1
ATOM 568 O O . LYS A 1 71 ? -6.382 -12.929 12.860 1.00 89.00 71 LYS A O 1
ATOM 573 N N . TRP A 1 72 ? -8.457 -13.781 12.845 1.00 88.50 72 TRP A N 1
ATOM 574 C CA . TRP A 1 72 ? -8.610 -13.816 11.384 1.00 88.50 72 TRP A CA 1
ATOM 575 C C . TRP A 1 72 ? -8.438 -12.448 10.702 1.00 88.50 72 TRP A C 1
ATOM 577 O O . TRP A 1 72 ? -7.968 -12.392 9.571 1.00 88.50 72 TRP A O 1
ATOM 587 N N . VAL A 1 73 ? -8.721 -11.337 11.395 1.00 87.00 73 VAL A N 1
ATOM 588 C CA . VAL A 1 73 ? -8.509 -9.982 10.863 1.00 87.00 73 VAL A CA 1
ATOM 589 C C . VAL A 1 73 ? -7.020 -9.693 10.742 1.00 87.00 73 VAL A C 1
ATOM 591 O O . VAL A 1 73 ? -6.579 -9.136 9.743 1.00 87.00 73 VAL A O 1
ATOM 594 N N . THR A 1 74 ? -6.233 -10.115 11.734 1.00 87.25 74 THR A N 1
ATOM 595 C CA . THR A 1 74 ? -4.772 -10.015 11.686 1.00 87.25 74 THR A CA 1
ATOM 596 C C . THR A 1 74 ? -4.222 -10.823 10.514 1.00 87.25 74 THR A C 1
ATOM 598 O O . THR A 1 74 ? -3.382 -10.322 9.779 1.00 87.25 74 THR A O 1
ATOM 601 N N . VAL A 1 75 ? -4.728 -12.042 10.298 1.00 86.50 75 VAL A N 1
ATOM 602 C CA . VAL A 1 75 ? -4.317 -12.880 9.160 1.00 86.50 75 VAL A CA 1
ATOM 603 C C . VAL A 1 75 ? -4.661 -12.197 7.837 1.00 86.50 75 VAL A C 1
ATOM 605 O O . VAL A 1 75 ? -3.781 -12.022 7.001 1.00 86.50 75 VAL A O 1
ATOM 608 N N . ASN A 1 76 ? -5.900 -11.729 7.672 1.00 85.94 76 ASN A N 1
ATOM 609 C CA . ASN A 1 76 ? -6.337 -11.048 6.452 1.00 85.94 76 ASN A CA 1
ATOM 610 C C . ASN A 1 76 ? -5.534 -9.763 6.174 1.00 85.94 76 ASN A C 1
ATOM 612 O O . ASN A 1 76 ? -5.213 -9.464 5.030 1.00 85.94 76 ASN A O 1
ATOM 616 N N . ALA A 1 77 ? -5.148 -9.025 7.220 1.00 86.56 77 ALA A N 1
ATOM 617 C CA . ALA A 1 77 ? -4.296 -7.848 7.084 1.00 86.56 77 ALA A CA 1
ATOM 618 C C . ALA A 1 77 ? -2.871 -8.192 6.605 1.00 86.56 77 ALA A C 1
ATOM 620 O O . ALA A 1 77 ? -2.254 -7.394 5.904 1.00 86.56 77 ALA A O 1
ATOM 621 N N . LEU A 1 78 ? -2.350 -9.367 6.973 1.00 86.81 78 LEU A N 1
ATOM 622 C CA . LEU A 1 78 ? -0.996 -9.810 6.628 1.00 86.81 78 LEU A CA 1
ATOM 623 C C . LEU A 1 78 ? -0.909 -10.501 5.264 1.00 86.81 78 LEU A C 1
ATOM 625 O O . LEU A 1 78 ? 0.150 -10.449 4.644 1.00 86.81 78 LEU A O 1
ATOM 629 N N . VAL A 1 79 ? -1.990 -11.114 4.772 1.00 86.06 79 VAL A N 1
ATOM 630 C CA . VAL A 1 79 ? -1.995 -11.827 3.481 1.00 86.06 79 VAL A CA 1
ATOM 631 C C . VAL A 1 79 ? -1.452 -10.949 2.339 1.00 86.06 79 VAL A C 1
ATOM 633 O O . VAL A 1 79 ? -0.500 -11.376 1.685 1.00 86.06 79 VAL A O 1
ATOM 636 N N . PRO A 1 80 ? -1.923 -9.705 2.125 1.00 83.94 80 PRO A N 1
ATOM 637 C CA . PRO A 1 80 ? -1.389 -8.849 1.062 1.00 83.94 80 PRO A CA 1
ATOM 638 C C . PRO A 1 80 ? 0.084 -8.479 1.241 1.00 83.94 80 PRO A C 1
ATOM 640 O O . PRO A 1 80 ? 0.793 -8.320 0.253 1.00 83.94 80 PRO A O 1
ATOM 643 N N . VAL A 1 81 ? 0.567 -8.392 2.485 1.00 83.56 81 VAL A N 1
ATOM 644 C CA . VAL A 1 81 ? 1.991 -8.163 2.775 1.00 83.56 81 VAL A CA 1
ATOM 645 C C . VAL A 1 81 ? 2.820 -9.356 2.306 1.00 83.56 81 VAL A C 1
ATOM 647 O O . VAL A 1 81 ? 3.833 -9.168 1.641 1.00 83.56 81 VAL A O 1
ATOM 650 N N . VAL A 1 82 ? 2.372 -10.581 2.591 1.00 82.25 82 VAL A N 1
ATOM 651 C CA . VAL A 1 82 ? 3.055 -11.809 2.152 1.00 82.25 82 VAL A CA 1
ATOM 652 C C . VAL A 1 82 ? 3.083 -11.903 0.627 1.00 82.25 82 VAL A C 1
ATOM 654 O O . VAL A 1 82 ? 4.138 -12.175 0.058 1.00 82.25 82 VAL A O 1
ATOM 657 N N . PHE A 1 83 ? 1.962 -11.620 -0.044 1.00 81.75 83 PHE A N 1
ATOM 658 C CA . PHE A 1 83 ? 1.907 -11.597 -1.509 1.00 81.75 83 PHE A CA 1
ATOM 659 C C . PHE A 1 83 ? 2.831 -10.534 -2.113 1.00 81.75 83 PHE A C 1
ATOM 661 O O . PHE A 1 83 ? 3.508 -10.816 -3.098 1.00 81.75 83 PHE A O 1
ATOM 668 N N . LEU A 1 84 ? 2.914 -9.341 -1.517 1.00 79.50 84 LEU A N 1
ATOM 669 C CA . LEU A 1 84 ? 3.836 -8.297 -1.970 1.00 79.50 84 LEU A CA 1
ATOM 670 C C . LEU A 1 84 ? 5.300 -8.661 -1.739 1.00 79.50 84 LEU A C 1
ATOM 672 O O . LEU A 1 84 ? 6.117 -8.398 -2.611 1.00 79.50 84 LEU A O 1
ATOM 676 N N . ILE A 1 85 ? 5.636 -9.305 -0.620 1.00 76.88 85 ILE A N 1
ATOM 677 C CA . ILE A 1 85 ? 6.991 -9.819 -0.380 1.00 76.88 85 ILE A CA 1
ATOM 678 C C . ILE A 1 85 ? 7.338 -10.894 -1.415 1.00 76.88 85 ILE A C 1
ATOM 680 O O . ILE A 1 85 ? 8.422 -10.858 -1.989 1.00 76.88 85 ILE A O 1
ATOM 684 N N . ALA A 1 86 ? 6.422 -11.821 -1.702 1.00 77.38 86 ALA A N 1
ATOM 685 C CA . ALA A 1 86 ? 6.630 -12.836 -2.732 1.00 77.38 86 ALA A CA 1
ATOM 686 C C . ALA A 1 86 ? 6.803 -12.203 -4.123 1.00 77.38 86 ALA A C 1
ATOM 688 O O . ALA A 1 86 ? 7.706 -12.581 -4.867 1.00 77.38 86 ALA A O 1
ATOM 689 N N . HIS A 1 87 ? 5.990 -11.195 -4.452 1.00 73.88 87 HIS A N 1
ATOM 690 C CA . HIS A 1 87 ? 6.123 -10.428 -5.687 1.00 73.88 87 HIS A CA 1
ATOM 691 C C . HIS A 1 87 ? 7.446 -9.656 -5.748 1.00 73.88 87 HIS A C 1
ATOM 693 O O . HIS A 1 87 ? 8.090 -9.629 -6.790 1.00 73.88 87 HIS A O 1
ATOM 699 N N . PHE A 1 88 ? 7.891 -9.082 -4.631 1.00 70.62 88 PHE A N 1
ATOM 700 C CA . PHE A 1 88 ? 9.180 -8.413 -4.519 1.00 70.62 88 PHE A CA 1
ATOM 701 C C . PHE A 1 88 ? 10.337 -9.383 -4.774 1.00 70.62 88 PHE A C 1
ATOM 703 O O . PHE A 1 88 ? 11.196 -9.095 -5.599 1.00 70.62 88 PHE A O 1
ATOM 710 N N . ILE A 1 89 ? 10.323 -10.562 -4.143 1.00 70.69 89 ILE A N 1
ATOM 711 C CA . ILE A 1 89 ? 11.315 -11.622 -4.380 1.00 70.69 89 ILE A CA 1
ATOM 712 C C . ILE A 1 89 ? 11.297 -12.049 -5.852 1.00 70.69 89 ILE A C 1
ATOM 714 O O . ILE A 1 89 ? 12.355 -12.188 -6.460 1.00 70.69 89 ILE A O 1
ATOM 718 N N . TYR A 1 90 ? 10.109 -12.203 -6.444 1.00 70.94 90 TYR A N 1
ATOM 719 C CA . TYR A 1 90 ? 9.965 -12.509 -7.865 1.00 70.94 90 TYR A CA 1
ATOM 720 C C . TYR A 1 90 ? 10.536 -11.406 -8.757 1.00 70.94 90 TYR A C 1
ATOM 722 O O . TYR A 1 90 ? 11.204 -11.721 -9.734 1.00 70.94 90 TYR A O 1
ATOM 730 N N . ILE A 1 91 ? 10.310 -10.125 -8.453 1.00 65.62 91 ILE A N 1
ATOM 731 C CA . ILE A 1 91 ? 10.911 -9.020 -9.209 1.00 65.62 91 ILE A CA 1
ATOM 732 C C . ILE A 1 91 ? 12.424 -9.060 -9.062 1.00 65.62 91 ILE A C 1
ATOM 734 O O . ILE A 1 91 ? 13.101 -9.026 -10.077 1.00 65.62 91 ILE A O 1
ATOM 738 N N . VAL A 1 92 ? 12.964 -9.187 -7.849 1.00 62.81 92 VAL A N 1
ATOM 739 C CA . VAL A 1 92 ? 14.417 -9.260 -7.621 1.00 62.81 92 VAL A CA 1
ATOM 740 C C . VAL A 1 92 ? 15.039 -10.414 -8.411 1.00 62.81 92 VAL A C 1
ATOM 742 O O . VAL A 1 92 ? 16.034 -10.209 -9.092 1.00 62.81 92 VAL A O 1
ATOM 745 N N . TRP A 1 93 ? 14.409 -11.591 -8.407 1.00 62.38 93 TRP A N 1
ATOM 746 C CA . TRP A 1 93 ? 14.865 -12.743 -9.188 1.00 62.38 93 TRP A CA 1
ATOM 747 C C . TRP A 1 93 ? 14.686 -12.521 -10.700 1.00 62.38 93 TRP A C 1
ATOM 749 O O . TRP A 1 93 ? 15.603 -12.724 -11.482 1.00 62.38 93 TRP A O 1
ATOM 759 N N . SER A 1 94 ? 13.525 -12.064 -11.163 1.00 61.72 94 SER A N 1
ATOM 760 C CA . SER A 1 94 ? 13.271 -11.853 -12.600 1.00 61.72 94 SER A CA 1
ATOM 761 C C . SER A 1 94 ? 14.025 -10.660 -13.194 1.00 61.72 94 SER A C 1
ATOM 763 O O . SER A 1 94 ? 14.212 -10.603 -14.409 1.00 61.72 94 SER A O 1
ATOM 765 N N . THR A 1 95 ? 14.486 -9.732 -12.353 1.00 57.44 95 THR A N 1
ATOM 766 C CA . THR A 1 95 ? 15.400 -8.647 -12.724 1.00 57.44 95 THR A CA 1
ATOM 767 C C . THR A 1 95 ? 16.872 -9.054 -12.670 1.00 57.44 95 THR A C 1
ATOM 769 O O . THR A 1 95 ? 17.715 -8.197 -12.946 1.00 57.44 95 THR A O 1
ATOM 772 N N . ASP A 1 96 ? 17.193 -10.342 -12.443 1.00 43.53 96 ASP A N 1
ATOM 773 C C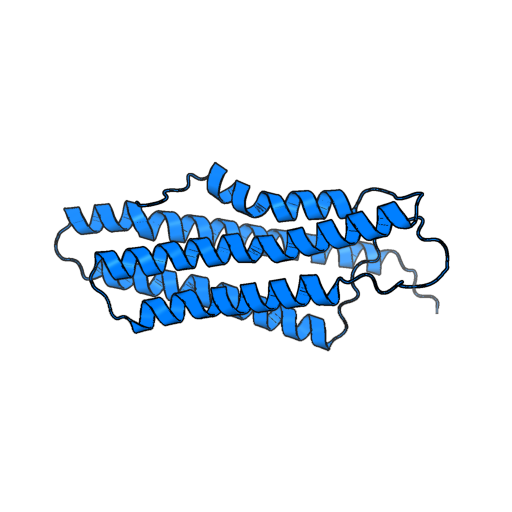A . ASP A 1 96 ? 18.494 -10.904 -12.821 1.00 43.53 96 ASP A CA 1
ATOM 774 C C . ASP A 1 96 ? 18.693 -10.732 -14.332 1.00 43.53 96 ASP A C 1
ATOM 776 O O . ASP A 1 96 ? 18.205 -11.502 -15.160 1.00 43.53 96 ASP A O 1
ATOM 780 N N . LEU A 1 97 ? 19.376 -9.630 -14.646 1.00 44.41 97 LEU A N 1
ATOM 781 C CA . LEU A 1 97 ? 20.193 -9.291 -15.807 1.00 44.41 97 LEU A CA 1
ATOM 782 C C . LEU A 1 97 ? 20.128 -10.296 -16.967 1.00 44.41 97 LEU A C 1
ATOM 784 O O . LEU A 1 97 ? 21.126 -10.924 -17.319 1.00 44.41 97 LEU A O 1
ATOM 788 N N . LYS A 1 98 ? 18.978 -10.401 -17.637 1.00 38.44 98 LYS A N 1
ATOM 789 C CA . LYS A 1 98 ? 18.957 -10.951 -18.992 1.00 38.44 98 LYS A CA 1
ATOM 790 C C . LYS A 1 98 ? 19.360 -9.830 -19.948 1.00 38.44 98 LYS A C 1
ATOM 792 O O . LYS A 1 98 ? 18.673 -8.806 -19.974 1.00 38.44 98 LYS A O 1
ATOM 797 N N . PRO A 1 99 ? 20.464 -9.978 -20.701 1.00 35.09 99 PRO A N 1
ATOM 798 C CA . PRO A 1 99 ? 20.881 -8.979 -21.669 1.00 35.09 99 PRO A CA 1
ATOM 799 C C . PRO A 1 99 ? 19.789 -8.835 -22.732 1.00 35.09 99 PRO A C 1
ATOM 801 O O . PRO A 1 99 ? 19.611 -9.704 -23.586 1.00 35.09 99 PRO A O 1
ATOM 804 N N . VAL A 1 100 ? 19.026 -7.746 -22.656 1.00 40.00 100 VAL A N 1
ATOM 805 C CA . VAL A 1 100 ? 18.078 -7.368 -23.703 1.00 40.00 100 VAL A CA 1
ATOM 806 C C . VAL A 1 100 ? 18.884 -6.648 -24.772 1.00 40.00 100 VAL A C 1
ATOM 808 O O . VAL A 1 100 ? 19.243 -5.489 -24.619 1.00 40.00 100 VAL A O 1
ATOM 811 N N . HIS A 1 101 ? 19.196 -7.418 -25.808 1.00 42.66 101 HIS A N 1
ATOM 812 C CA . HIS A 1 101 ? 19.673 -7.008 -27.126 1.00 42.66 101 HIS A CA 1
ATOM 813 C C . HIS A 1 101 ? 21.038 -6.302 -27.207 1.00 42.66 101 HIS A C 1
ATOM 815 O O . HIS A 1 101 ? 21.390 -5.367 -26.496 1.00 42.66 101 HIS A O 1
ATOM 821 N N . LEU A 1 102 ? 21.841 -6.816 -28.139 1.00 45.75 102 LEU A N 1
ATOM 822 C CA . LEU A 1 102 ? 23.268 -6.555 -28.294 1.00 45.75 102 LEU A CA 1
ATOM 823 C C . LEU A 1 102 ? 23.592 -5.202 -28.954 1.00 45.75 102 LEU A C 1
ATOM 825 O O . LEU A 1 102 ? 24.740 -4.996 -29.342 1.00 45.75 102 LEU A O 1
ATOM 829 N N . HIS A 1 103 ? 22.625 -4.304 -29.164 1.00 46.31 103 HIS A N 1
ATOM 830 C CA . HIS A 1 103 ? 22.828 -3.090 -29.963 1.00 46.31 103 HIS A CA 1
ATOM 831 C C . HIS A 1 103 ? 22.387 -1.821 -29.222 1.00 46.31 103 HIS A C 1
ATOM 833 O O . HIS A 1 103 ? 21.211 -1.596 -28.976 1.00 46.31 103 HIS A O 1
ATOM 839 N N . ASN A 1 104 ? 23.399 -1.013 -28.883 1.00 47.03 104 ASN A N 1
ATOM 840 C CA . ASN A 1 104 ? 23.393 0.413 -28.545 1.00 47.03 104 ASN A CA 1
ATOM 841 C C . ASN A 1 104 ? 22.288 0.911 -27.595 1.00 47.03 104 ASN A C 1
ATOM 843 O O . ASN A 1 104 ? 21.329 1.556 -28.004 1.00 47.03 104 ASN A O 1
ATOM 847 N N . ALA A 1 105 ? 22.513 0.719 -26.292 1.00 52.22 105 ALA A N 1
ATOM 848 C CA . ALA A 1 105 ? 21.727 1.320 -25.210 1.00 52.22 105 ALA A CA 1
ATOM 849 C C . ALA A 1 105 ? 22.094 2.803 -24.975 1.00 52.22 105 ALA A C 1
ATOM 851 O O . ALA A 1 105 ? 22.596 3.159 -23.909 1.00 52.22 105 ALA A O 1
ATOM 852 N N . ILE A 1 106 ? 21.888 3.663 -25.977 1.00 53.59 106 ILE A N 1
ATOM 853 C CA . ILE A 1 106 ? 21.975 5.123 -25.821 1.00 53.59 106 ILE A CA 1
ATOM 854 C C . ILE A 1 106 ? 20.550 5.672 -25.870 1.00 53.59 106 ILE A C 1
ATOM 856 O O . ILE A 1 106 ? 19.951 5.768 -26.936 1.00 53.59 106 ILE A O 1
ATOM 860 N N . GLY A 1 107 ? 19.999 6.009 -24.705 1.00 53.22 107 GLY A N 1
ATOM 861 C CA . GLY A 1 107 ? 18.648 6.554 -24.583 1.00 53.22 107 GLY A CA 1
ATOM 862 C C . GLY A 1 107 ? 18.038 6.335 -23.195 1.00 53.22 107 GLY A C 1
ATOM 863 O O . GLY A 1 107 ? 18.635 5.636 -22.370 1.00 53.22 107 GLY A O 1
ATOM 864 N N . PRO A 1 108 ? 16.872 6.945 -22.908 1.00 49.72 108 PRO A N 1
ATOM 865 C CA . PRO A 1 108 ? 16.084 6.624 -21.719 1.00 49.72 108 PRO A CA 1
ATOM 866 C C . PRO A 1 108 ? 15.728 5.131 -21.701 1.00 49.72 108 PRO A C 1
ATOM 868 O O . PRO A 1 108 ? 15.710 4.475 -22.744 1.00 49.72 108 PRO A O 1
ATOM 871 N N . MET A 1 109 ? 15.465 4.571 -20.517 1.00 54.50 109 MET A N 1
ATOM 872 C CA . MET A 1 109 ? 15.075 3.161 -20.423 1.00 54.50 109 MET A CA 1
ATOM 873 C C . MET A 1 109 ? 13.850 2.886 -21.285 1.00 54.50 109 MET A C 1
ATOM 875 O O . MET A 1 109 ? 12.856 3.601 -21.165 1.00 54.50 109 MET A O 1
ATOM 879 N N . GLU A 1 110 ? 13.916 1.840 -22.122 1.00 47.25 110 GLU A N 1
ATOM 880 C CA . GLU A 1 110 ? 12.728 1.319 -22.792 1.00 47.25 110 GLU A CA 1
ATOM 881 C C . GLU A 1 110 ? 11.652 1.114 -21.731 1.00 47.25 110 GLU A C 1
ATOM 883 O O . GLU A 1 110 ? 11.851 0.383 -20.750 1.00 47.25 110 GLU A O 1
ATOM 888 N N . GLN A 1 111 ? 10.534 1.820 -21.910 1.00 45.53 111 GLN A N 1
ATOM 889 C CA . GLN A 1 111 ? 9.349 1.595 -21.106 1.00 45.53 111 GLN A CA 1
ATOM 890 C C . GLN A 1 111 ? 9.018 0.111 -21.212 1.00 45.53 111 GLN A C 1
ATOM 892 O O . GLN A 1 111 ? 9.029 -0.457 -22.303 1.00 45.53 111 GLN A O 1
ATOM 897 N N . ALA A 1 112 ? 8.769 -0.531 -20.072 1.00 44.56 112 ALA A N 1
ATOM 898 C CA . ALA A 1 112 ? 8.318 -1.908 -20.079 1.00 44.56 112 ALA A CA 1
ATOM 899 C C . ALA A 1 112 ? 7.002 -1.961 -20.866 1.00 44.56 112 ALA A C 1
ATOM 901 O O . ALA A 1 112 ? 5.971 -1.503 -20.370 1.00 44.56 112 ALA A O 1
ATOM 902 N N . ASP A 1 113 ? 7.038 -2.488 -22.093 1.00 42.81 113 ASP A N 1
ATOM 903 C CA . ASP A 1 113 ? 5.817 -2.793 -22.823 1.00 42.81 113 ASP A CA 1
ATOM 904 C C . ASP A 1 113 ? 5.173 -3.982 -22.119 1.00 42.81 113 ASP A C 1
ATOM 906 O O . ASP A 1 113 ? 5.523 -5.154 -22.291 1.00 42.81 113 ASP A O 1
ATOM 910 N N . PHE A 1 114 ? 4.287 -3.652 -21.187 1.00 45.44 114 PHE A N 1
ATOM 911 C CA . PHE A 1 114 ? 3.497 -4.638 -20.494 1.00 45.44 114 PHE A CA 1
ATOM 912 C C . PHE A 1 114 ? 2.549 -5.239 -21.534 1.00 45.44 114 PHE A C 1
ATOM 914 O O . PHE A 1 114 ? 1.499 -4.672 -21.845 1.00 45.44 114 PHE A O 1
ATOM 921 N N . GLY A 1 115 ? 2.918 -6.403 -22.075 1.00 51.28 115 GLY A N 1
ATOM 922 C CA . GLY A 1 115 ? 2.024 -7.208 -22.904 1.00 51.28 115 GLY A CA 1
ATOM 923 C C . GLY A 1 115 ? 0.666 -7.415 -22.218 1.00 51.28 115 GLY A C 1
ATOM 924 O O . GLY A 1 115 ? 0.529 -7.233 -21.005 1.00 51.28 115 GLY A O 1
ATOM 925 N N . PHE A 1 116 ? -0.357 -7.802 -22.985 1.00 59.09 116 PHE A N 1
ATOM 926 C CA . PHE A 1 116 ? -1.751 -7.895 -22.518 1.00 59.09 116 PHE A CA 1
ATOM 927 C C . PHE A 1 116 ? -1.908 -8.570 -21.140 1.00 59.09 116 PHE A C 1
ATOM 929 O O . PHE A 1 116 ? -2.593 -8.047 -20.264 1.00 59.09 116 PHE A O 1
ATOM 936 N N . VAL A 1 117 ? -1.197 -9.679 -20.915 1.00 50.62 117 VAL A N 1
ATOM 937 C CA . VAL A 1 117 ? -1.208 -10.428 -19.647 1.00 50.62 117 VAL A CA 1
ATOM 938 C C . VAL A 1 117 ? -0.725 -9.577 -18.465 1.00 50.62 117 VAL A C 1
ATOM 940 O O . VAL A 1 117 ? -1.370 -9.555 -17.418 1.00 50.62 117 VAL A O 1
ATOM 943 N N . SER A 1 118 ? 0.364 -8.828 -18.626 1.00 53.78 118 SER A N 1
ATOM 944 C CA . SER A 1 118 ? 0.911 -7.973 -17.568 1.00 53.78 118 SER A CA 1
ATOM 945 C C . SER A 1 118 ? -0.016 -6.804 -17.236 1.00 53.78 118 SER A C 1
ATOM 947 O O . SER A 1 118 ? -0.205 -6.499 -16.062 1.00 53.78 118 SER A O 1
ATOM 949 N N . LYS A 1 119 ? -0.673 -6.201 -18.238 1.00 59.84 119 LYS A N 1
ATOM 950 C CA . LYS A 1 119 ? -1.691 -5.152 -18.025 1.00 59.84 119 LYS A CA 1
ATOM 951 C C . LYS A 1 119 ? -2.860 -5.667 -17.183 1.00 59.84 119 LYS A C 1
ATOM 953 O O . LYS A 1 119 ? -3.272 -5.005 -16.232 1.00 59.84 119 LYS A O 1
ATOM 958 N N . VAL A 1 120 ? -3.354 -6.868 -17.489 1.00 61.66 120 VAL A N 1
ATOM 959 C CA . VAL A 1 120 ? -4.424 -7.523 -16.719 1.00 61.66 120 VAL A CA 1
ATOM 960 C C . VAL A 1 120 ? -3.988 -7.766 -15.271 1.00 61.66 120 VAL A C 1
ATOM 962 O O . VAL A 1 120 ? -4.720 -7.415 -14.345 1.00 61.66 120 VAL A O 1
ATOM 965 N N . ILE A 1 121 ? -2.778 -8.293 -15.056 1.00 62.00 121 ILE A N 1
ATOM 966 C CA . ILE A 1 121 ? -2.220 -8.509 -13.710 1.00 62.00 121 ILE A CA 1
ATOM 967 C C . ILE A 1 121 ? -2.142 -7.190 -12.930 1.00 62.00 121 ILE A C 1
ATOM 969 O O . ILE A 1 121 ? -2.564 -7.137 -11.774 1.00 62.00 121 ILE A O 1
ATOM 973 N N . THR A 1 122 ? -1.674 -6.107 -13.554 1.00 65.19 122 THR A N 1
ATOM 974 C CA . THR A 1 122 ? -1.596 -4.785 -12.919 1.00 65.19 122 THR A CA 1
ATOM 975 C C . THR A 1 122 ? -2.969 -4.271 -12.489 1.00 65.19 122 THR A C 1
ATOM 977 O O . THR A 1 122 ? -3.105 -3.780 -11.369 1.00 65.19 122 THR A O 1
ATOM 980 N N . VAL A 1 123 ? -4.005 -4.420 -13.321 1.00 67.00 123 VAL A N 1
ATOM 981 C CA . VAL A 1 123 ? -5.378 -4.019 -12.961 1.00 67.00 123 VAL A CA 1
ATOM 982 C C . VAL A 1 123 ? -5.872 -4.788 -11.735 1.00 67.00 123 VAL A C 1
ATOM 984 O O . VAL A 1 123 ? -6.401 -4.176 -10.803 1.00 67.00 123 VAL A O 1
ATOM 987 N N . PHE A 1 124 ? -5.652 -6.104 -11.683 1.00 69.38 124 PHE A N 1
ATOM 988 C CA . PHE A 1 124 ? -6.023 -6.911 -10.518 1.00 69.38 124 PHE A CA 1
ATOM 989 C C . PHE A 1 124 ? -5.245 -6.521 -9.258 1.00 69.38 124 PHE A C 1
ATOM 991 O O . PHE A 1 124 ? -5.836 -6.467 -8.179 1.00 69.38 124 PHE A O 1
ATOM 998 N N . LEU A 1 125 ? -3.957 -6.191 -9.374 1.00 72.06 125 LEU A N 1
ATOM 999 C CA . LEU A 1 125 ? -3.147 -5.717 -8.248 1.00 72.06 125 LEU A CA 1
ATOM 1000 C C . LEU A 1 125 ? -3.638 -4.367 -7.715 1.00 72.06 125 LEU A C 1
ATOM 1002 O O . LEU A 1 125 ? -3.780 -4.206 -6.502 1.00 72.06 125 LEU A O 1
ATOM 1006 N N . VAL A 1 126 ? -3.952 -3.416 -8.599 1.00 74.38 126 VAL A N 1
ATOM 1007 C CA . VAL A 1 126 ? -4.528 -2.120 -8.206 1.00 74.38 126 VAL A CA 1
ATOM 1008 C C . VAL A 1 126 ? -5.881 -2.328 -7.529 1.00 74.38 126 VAL A C 1
ATOM 1010 O O . VAL A 1 126 ? -6.122 -1.774 -6.457 1.00 74.38 126 VAL A O 1
ATOM 1013 N N . HIS A 1 127 ? -6.746 -3.168 -8.100 1.00 75.44 127 HIS A N 1
ATOM 1014 C CA . HIS A 1 127 ? -8.040 -3.495 -7.508 1.00 75.44 127 HIS A CA 1
ATOM 1015 C C . HIS A 1 127 ? -7.899 -4.136 -6.119 1.00 75.44 127 HIS A C 1
ATOM 1017 O O . HIS A 1 127 ? -8.583 -3.727 -5.175 1.00 75.44 127 HIS A O 1
ATOM 1023 N N . ALA A 1 128 ? -6.990 -5.101 -5.966 1.00 76.75 128 ALA A N 1
ATOM 1024 C CA . ALA A 1 128 ? -6.709 -5.753 -4.691 1.00 76.75 128 ALA A CA 1
ATOM 1025 C C . ALA A 1 128 ? -6.190 -4.752 -3.649 1.00 76.75 128 ALA A C 1
ATOM 1027 O O . ALA A 1 128 ? -6.657 -4.760 -2.509 1.00 76.75 128 ALA A O 1
ATOM 1028 N N . ALA A 1 129 ? -5.291 -3.844 -4.041 1.00 81.44 129 ALA A N 1
ATOM 1029 C CA . ALA A 1 129 ? -4.784 -2.790 -3.170 1.00 81.44 129 ALA A CA 1
ATOM 1030 C C . ALA A 1 129 ? -5.906 -1.839 -2.727 1.00 81.44 129 ALA A C 1
ATOM 1032 O O . ALA A 1 129 ? -6.114 -1.653 -1.531 1.00 81.44 129 ALA A O 1
ATOM 1033 N N . VAL A 1 130 ? -6.695 -1.288 -3.652 1.00 80.81 130 VAL A N 1
ATOM 1034 C CA . VAL A 1 130 ? -7.819 -0.396 -3.310 1.00 80.81 130 VAL A CA 1
ATOM 1035 C C . VAL A 1 130 ? -8.802 -1.095 -2.368 1.00 80.81 130 VAL A C 1
ATOM 1037 O O . VAL A 1 130 ? -9.199 -0.535 -1.345 1.00 80.81 130 VAL A O 1
ATOM 1040 N N . THR A 1 131 ? -9.147 -2.348 -2.663 1.00 80.75 131 THR A N 1
ATOM 1041 C CA . THR A 1 131 ? -10.061 -3.142 -1.835 1.00 80.75 131 THR A CA 1
ATOM 1042 C C . THR A 1 131 ? -9.497 -3.363 -0.435 1.00 80.75 131 THR A C 1
ATOM 1044 O O . THR A 1 131 ? -10.202 -3.141 0.550 1.00 80.75 131 THR A O 1
ATOM 1047 N N . PHE A 1 132 ? -8.214 -3.712 -0.319 1.00 87.00 132 PHE A N 1
ATOM 1048 C CA . PHE A 1 132 ? -7.526 -3.843 0.964 1.00 87.00 132 PHE A CA 1
ATOM 1049 C C . PHE A 1 132 ? -7.613 -2.560 1.795 1.00 87.00 132 PHE A C 1
ATOM 1051 O O . PHE A 1 132 ? -7.956 -2.600 2.980 1.00 87.00 132 PHE A O 1
ATOM 1058 N N . PHE A 1 133 ? -7.371 -1.411 1.164 1.00 86.88 133 PHE A N 1
ATOM 1059 C CA . PHE A 1 133 ? -7.449 -0.117 1.826 1.00 86.88 133 PHE A CA 1
ATOM 1060 C C . PHE A 1 133 ? -8.857 0.179 2.356 1.00 86.88 133 PHE A C 1
ATOM 1062 O O . PHE A 1 133 ? -9.028 0.571 3.516 1.00 86.88 133 PHE A O 1
ATOM 1069 N N . LEU A 1 134 ? -9.877 -0.028 1.523 1.00 87.69 134 LEU A N 1
ATOM 1070 C CA . LEU A 1 134 ? -11.274 0.231 1.869 1.00 87.69 134 LEU A CA 1
ATOM 1071 C C . LEU A 1 134 ? -11.779 -0.699 2.972 1.00 87.69 134 LEU A C 1
ATOM 1073 O O . LEU A 1 134 ? -12.317 -0.219 3.973 1.00 87.69 134 LEU A O 1
ATOM 1077 N N . VAL A 1 135 ? -11.584 -2.010 2.820 1.00 88.50 135 VAL A N 1
ATOM 1078 C CA . VAL A 1 135 ? -12.079 -3.021 3.766 1.00 88.50 135 VAL A CA 1
ATOM 1079 C C . VAL A 1 135 ? -11.510 -2.778 5.162 1.00 88.50 135 VAL A C 1
ATOM 1081 O O . VAL A 1 135 ? -12.258 -2.752 6.141 1.00 88.50 135 VAL A O 1
ATOM 1084 N N . ASN A 1 136 ? -10.209 -2.505 5.258 1.00 89.31 136 ASN A N 1
ATOM 1085 C CA . ASN A 1 136 ? -9.547 -2.236 6.530 1.00 89.31 136 ASN A CA 1
ATOM 1086 C C . ASN A 1 136 ? -10.027 -0.935 7.186 1.00 89.31 136 ASN A C 1
ATOM 1088 O O . ASN A 1 136 ? -10.284 -0.908 8.391 1.00 89.31 136 ASN A O 1
ATOM 1092 N N . ASN A 1 137 ? -10.205 0.135 6.408 1.00 89.75 137 ASN A N 1
ATOM 1093 C CA . ASN A 1 137 ? -10.762 1.391 6.914 1.00 89.75 137 ASN A CA 1
ATOM 1094 C C . ASN A 1 137 ? -12.190 1.215 7.444 1.00 89.75 137 ASN A C 1
ATOM 1096 O O . ASN A 1 137 ? -12.527 1.740 8.507 1.00 89.75 137 ASN A O 1
ATOM 1100 N N . ILE A 1 138 ? -13.033 0.480 6.715 1.00 91.06 138 ILE A N 1
ATOM 1101 C CA . ILE A 1 138 ? -14.412 0.189 7.119 1.00 91.06 138 ILE A CA 1
ATOM 1102 C C . ILE A 1 138 ? -14.416 -0.635 8.405 1.00 91.06 138 ILE A C 1
ATOM 1104 O O . ILE A 1 138 ? -15.161 -0.304 9.328 1.00 91.06 138 ILE A O 1
ATOM 1108 N N . TYR A 1 139 ? -13.574 -1.668 8.490 1.00 92.12 139 TYR A N 1
ATOM 1109 C CA . TYR A 1 139 ? -13.441 -2.496 9.685 1.00 92.12 139 TYR A CA 1
ATOM 1110 C C . TYR A 1 139 ? -13.089 -1.655 10.917 1.00 92.12 139 TYR A C 1
ATOM 1112 O O . TYR A 1 139 ? -13.847 -1.644 11.888 1.00 92.12 139 TYR A O 1
ATOM 1120 N N . VAL A 1 140 ? -11.991 -0.894 10.859 1.00 91.00 140 VAL A N 1
ATOM 1121 C CA . VAL A 1 140 ? -11.534 -0.068 11.988 1.00 91.00 140 VAL A CA 1
ATOM 1122 C C . VAL A 1 140 ? -12.580 0.984 12.351 1.00 91.00 140 VAL A C 1
ATOM 1124 O O . VAL A 1 140 ? -12.904 1.155 13.526 1.00 91.00 140 VAL A O 1
ATOM 1127 N N . SER A 1 141 ? -13.192 1.636 11.358 1.00 92.19 141 SER A N 1
ATOM 1128 C CA . SER A 1 141 ? -14.242 2.623 11.612 1.00 92.19 141 SER A CA 1
ATOM 1129 C C . SER A 1 141 ? -15.461 2.021 12.305 1.00 92.19 141 SER A C 1
ATOM 1131 O O . SER A 1 141 ? -16.016 2.670 13.190 1.00 92.19 141 SER A O 1
ATOM 1133 N N . ARG A 1 142 ? -15.904 0.823 11.905 1.00 94.00 142 ARG A N 1
ATOM 1134 C CA . ARG A 1 142 ? -17.047 0.141 12.530 1.00 94.00 142 ARG A CA 1
ATOM 1135 C C . ARG A 1 142 ? -16.735 -0.240 13.970 1.00 94.00 142 ARG A C 1
ATOM 1137 O O . ARG A 1 142 ? -17.538 0.045 14.848 1.00 94.00 142 ARG A O 1
ATOM 1144 N N . GLN A 1 143 ? -15.556 -0.804 14.219 1.00 93.12 143 GLN A N 1
ATOM 1145 C CA . GLN A 1 143 ? -15.154 -1.199 15.567 1.00 93.12 143 GLN A CA 1
ATOM 1146 C C . GLN A 1 143 ? -15.061 0.002 16.514 1.00 93.12 143 GLN A C 1
ATOM 1148 O O . GLN A 1 143 ? -15.586 -0.055 17.617 1.00 93.12 143 GLN A O 1
ATOM 1153 N N . ILE A 1 144 ? -14.491 1.128 16.069 1.00 91.50 144 ILE A N 1
ATOM 1154 C CA . ILE A 1 144 ? -14.429 2.348 16.892 1.00 91.50 144 ILE A CA 1
ATOM 1155 C C . ILE A 1 144 ? -15.828 2.919 17.170 1.00 91.50 144 ILE A C 1
ATOM 1157 O O . ILE A 1 144 ? -16.077 3.422 18.262 1.00 91.50 144 ILE A O 1
ATOM 1161 N N . LYS A 1 145 ? -16.757 2.847 16.207 1.00 92.69 145 LYS A N 1
ATOM 1162 C CA . LYS A 1 145 ? -18.139 3.321 16.400 1.00 92.69 145 LYS A CA 1
ATOM 1163 C C . LYS A 1 145 ? -18.897 2.535 17.471 1.00 92.69 145 LYS A C 1
ATOM 1165 O O . LYS A 1 145 ? -19.775 3.113 18.099 1.00 92.69 145 LYS A O 1
ATOM 1170 N N . ASN A 1 146 ? -18.548 1.267 17.676 1.00 92.56 146 ASN A N 1
ATOM 1171 C CA . ASN A 1 146 ? -19.197 0.392 18.652 1.00 92.56 146 ASN A CA 1
ATOM 1172 C C . ASN A 1 146 ? -18.678 0.586 20.088 1.00 92.56 146 ASN A C 1
ATOM 1174 O O . ASN A 1 146 ? -19.177 -0.060 21.004 1.00 92.56 146 ASN A O 1
ATOM 1178 N N . ILE A 1 147 ? -17.680 1.449 20.302 1.00 92.25 147 ILE A N 1
ATOM 1179 C CA . ILE A 1 147 ? -17.132 1.736 21.630 1.00 92.25 147 ILE A CA 1
ATOM 1180 C C . ILE A 1 147 ? -17.984 2.810 22.305 1.00 92.25 147 ILE A C 1
ATOM 1182 O O . ILE A 1 147 ? -18.140 3.908 21.767 1.00 92.25 147 ILE A O 1
ATOM 1186 N N . SER A 1 148 ? -18.511 2.487 23.487 1.00 91.88 148 SER A N 1
ATOM 1187 C CA . SER A 1 148 ? -19.362 3.384 24.278 1.00 91.88 148 SER A CA 1
ATOM 1188 C C . SER A 1 148 ? -18.584 4.506 24.968 1.00 91.88 148 SER A C 1
ATOM 1190 O O . SER A 1 148 ? -19.120 5.594 25.129 1.00 91.88 148 SER A O 1
ATOM 1192 N N . ASP A 1 149 ? -17.333 4.256 25.369 1.00 94.44 149 ASP A N 1
ATOM 1193 C CA . ASP A 1 149 ? -16.497 5.256 26.040 1.00 94.44 149 ASP A CA 1
ATOM 1194 C C . ASP A 1 149 ? -15.908 6.269 25.045 1.00 94.44 149 ASP A C 1
ATOM 1196 O O . ASP A 1 149 ? -15.069 5.927 24.203 1.00 94.44 149 ASP A O 1
ATOM 1200 N N . ASP A 1 150 ? -16.319 7.532 25.165 1.00 92.75 150 ASP A N 1
ATOM 1201 C CA . ASP A 1 150 ? -15.900 8.609 24.265 1.00 92.75 150 ASP A CA 1
ATOM 1202 C C . ASP A 1 150 ? -14.401 8.928 24.370 1.00 92.75 150 ASP A C 1
ATOM 1204 O O . ASP A 1 150 ? -13.779 9.300 23.368 1.00 92.75 150 ASP A O 1
ATOM 1208 N N . GLY A 1 151 ? -13.788 8.733 25.543 1.00 93.12 151 GLY A N 1
ATOM 1209 C CA . GLY A 1 151 ? -12.348 8.920 25.740 1.00 93.12 151 GLY A CA 1
ATOM 1210 C C . GLY A 1 151 ? -11.533 7.927 24.910 1.00 93.12 151 GLY A C 1
ATOM 1211 O O . GLY A 1 151 ? -10.729 8.314 24.053 1.00 93.12 151 GLY A O 1
ATOM 1212 N N . THR A 1 152 ? -11.806 6.637 25.097 1.00 91.31 152 THR A N 1
ATOM 1213 C CA . THR A 1 152 ? -11.189 5.532 24.352 1.00 91.31 152 THR A CA 1
ATOM 1214 C C . THR A 1 152 ? -11.475 5.647 22.859 1.00 91.31 152 THR A C 1
ATOM 1216 O O . THR A 1 152 ? -10.576 5.494 22.029 1.00 91.31 152 THR A O 1
ATOM 1219 N N . LYS A 1 153 ? -12.709 5.986 22.485 1.00 91.62 153 LYS A N 1
ATOM 1220 C CA . LYS A 1 153 ? -13.110 6.204 21.091 1.00 91.62 153 LYS A CA 1
ATOM 1221 C C . LYS A 1 153 ? -12.308 7.321 20.430 1.00 91.62 153 LYS A C 1
ATOM 1223 O O . LYS A 1 153 ? -11.802 7.138 19.319 1.00 91.62 153 LYS A O 1
ATOM 1228 N N . ASN A 1 154 ? -12.144 8.463 21.098 1.00 92.44 154 ASN A N 1
ATOM 1229 C CA . ASN A 1 154 ? -11.338 9.572 20.590 1.00 92.44 154 ASN A CA 1
ATOM 1230 C C . ASN A 1 154 ? -9.860 9.193 20.466 1.00 92.44 154 ASN A C 1
ATOM 1232 O O . ASN A 1 154 ? -9.232 9.502 19.449 1.00 92.44 154 ASN A O 1
ATOM 1236 N N . GLN A 1 155 ? -9.320 8.467 21.444 1.00 91.81 155 GLN A N 1
ATOM 1237 C CA . GLN A 1 155 ? -7.945 7.981 21.404 1.00 91.81 155 GLN A CA 1
ATOM 1238 C C . GLN A 1 155 ? -7.710 7.028 20.224 1.00 91.81 155 GLN A C 1
ATOM 1240 O O . GLN A 1 155 ? -6.770 7.222 19.453 1.00 91.81 155 GLN A O 1
ATOM 1245 N N . LEU A 1 156 ? -8.582 6.039 20.019 1.00 91.94 156 LEU A N 1
ATOM 1246 C CA . LEU A 1 156 ? -8.462 5.080 18.916 1.00 91.94 156 LEU A CA 1
ATOM 1247 C C . LEU A 1 156 ? -8.667 5.738 17.546 1.00 91.94 156 LEU A C 1
ATOM 1249 O O . LEU A 1 156 ? -7.991 5.382 16.577 1.00 91.94 156 LEU A O 1
ATOM 1253 N N . ASN A 1 157 ? -9.544 6.740 17.461 1.00 92.12 157 ASN A N 1
ATOM 1254 C CA . ASN A 1 157 ? -9.695 7.550 16.254 1.00 92.12 157 ASN A CA 1
ATOM 1255 C C . ASN A 1 157 ? -8.403 8.293 15.896 1.00 92.12 157 ASN A C 1
ATOM 1257 O O . ASN A 1 157 ? -7.997 8.291 14.732 1.00 92.12 157 ASN A O 1
ATOM 1261 N N . GLN A 1 158 ? -7.755 8.921 16.879 1.00 90.75 158 GLN A N 1
ATOM 1262 C CA . GLN A 1 158 ? -6.483 9.624 16.686 1.00 90.75 158 GLN A CA 1
ATOM 1263 C C . GLN A 1 158 ? -5.350 8.652 16.327 1.00 90.75 158 GLN A C 1
ATOM 1265 O O . GLN A 1 158 ? -4.536 8.963 15.459 1.00 90.75 158 GLN A O 1
ATOM 1270 N N . ASP A 1 159 ? -5.322 7.479 16.960 1.00 90.00 159 ASP A N 1
ATOM 1271 C CA . ASP A 1 159 ? -4.228 6.511 16.846 1.00 90.00 159 ASP A CA 1
ATOM 1272 C C . ASP A 1 159 ? -4.261 5.655 15.591 1.00 90.00 159 ASP A C 1
ATOM 1274 O O . ASP A 1 159 ? -3.205 5.281 15.087 1.00 90.00 159 ASP A O 1
ATOM 1278 N N . PHE A 1 160 ? -5.452 5.328 15.099 1.00 91.19 160 PHE A N 1
ATOM 1279 C CA . PHE A 1 160 ? -5.609 4.342 14.036 1.00 91.19 160 PHE A CA 1
ATOM 1280 C C . PHE A 1 160 ? -6.397 4.910 12.866 1.00 91.19 160 PHE A C 1
ATOM 1282 O O . PHE A 1 160 ? -5.882 4.975 11.750 1.00 91.19 160 PHE A O 1
ATOM 1289 N N . MET A 1 161 ? -7.608 5.419 13.108 1.00 91.19 161 MET A N 1
ATOM 1290 C CA . MET A 1 161 ? -8.477 5.848 12.010 1.00 91.19 161 MET A CA 1
ATOM 1291 C C . MET A 1 161 ? -7.894 7.030 11.228 1.00 91.19 161 MET A C 1
ATOM 1293 O O . MET A 1 161 ? -7.892 7.031 9.996 1.00 91.19 161 MET A O 1
ATOM 1297 N N . LYS A 1 162 ? -7.393 8.052 11.926 1.00 90.56 162 LYS A N 1
ATOM 1298 C CA . LYS A 1 162 ? -6.854 9.262 11.296 1.00 90.56 162 LYS A CA 1
ATOM 1299 C C . LYS A 1 162 ? -5.593 8.959 10.466 1.00 90.56 162 LYS A C 1
ATOM 1301 O O . LYS A 1 162 ? -5.568 9.386 9.310 1.00 90.56 162 LYS A O 1
ATOM 1306 N N . PRO A 1 163 ? -4.595 8.197 10.960 1.00 88.69 163 PRO A N 1
ATOM 1307 C CA . PRO A 1 163 ? -3.481 7.726 10.137 1.00 88.69 163 PRO A CA 1
ATOM 1308 C C . PRO A 1 163 ? -3.913 6.891 8.929 1.00 88.69 163 PRO A C 1
ATOM 1310 O O . PRO A 1 163 ? -3.447 7.159 7.824 1.00 88.69 163 PRO A O 1
ATOM 1313 N N . MET A 1 164 ? -4.837 5.937 9.102 1.00 90.56 164 MET A N 1
ATOM 1314 C CA . MET A 1 164 ? -5.291 5.082 7.999 1.00 90.56 164 MET A CA 1
ATOM 1315 C C . MET A 1 164 ? -6.000 5.882 6.899 1.00 90.56 164 MET A C 1
ATOM 1317 O O . MET A 1 164 ? -5.697 5.701 5.718 1.00 90.56 164 MET A O 1
ATOM 1321 N N . LYS A 1 165 ? -6.877 6.834 7.259 1.00 89.56 165 LYS A N 1
ATOM 1322 C CA . LYS A 1 165 ? -7.516 7.739 6.285 1.00 89.56 165 LYS A CA 1
ATOM 1323 C C . LYS A 1 165 ? -6.494 8.584 5.534 1.00 89.56 165 LYS A C 1
ATOM 1325 O O . LYS A 1 165 ? -6.585 8.700 4.318 1.00 89.56 165 LYS A O 1
ATOM 1330 N N . ARG A 1 166 ? -5.517 9.159 6.243 1.00 89.25 166 ARG A N 1
ATOM 1331 C CA . ARG A 1 166 ? -4.456 9.966 5.619 1.00 89.25 166 ARG A CA 1
ATOM 1332 C C . ARG A 1 166 ? -3.655 9.150 4.611 1.00 89.25 166 ARG A C 1
ATOM 1334 O O . ARG A 1 166 ? -3.505 9.590 3.478 1.00 89.25 166 ARG A O 1
ATOM 1341 N N . LEU A 1 167 ? -3.199 7.960 5.006 1.00 89.38 167 LEU A N 1
ATOM 1342 C CA . LEU A 1 167 ? -2.468 7.053 4.121 1.00 89.38 167 LEU A CA 1
ATOM 1343 C C . LEU A 1 167 ? -3.298 6.700 2.880 1.00 89.38 167 LEU A C 1
ATOM 1345 O O . LEU A 1 167 ? -2.785 6.764 1.768 1.00 89.38 167 LEU A O 1
ATOM 1349 N N . SER A 1 168 ? -4.581 6.380 3.066 1.00 88.50 168 SER A N 1
ATOM 1350 C CA . SER A 1 168 ? -5.495 6.042 1.966 1.00 88.50 168 SER A CA 1
ATOM 1351 C C . SER A 1 168 ? -5.656 7.202 0.990 1.00 88.50 168 SER A C 1
ATOM 1353 O O . SER A 1 168 ? -5.496 7.021 -0.210 1.00 88.50 168 SER A O 1
ATOM 1355 N N . ASN A 1 169 ? -5.905 8.407 1.505 1.00 87.50 169 ASN A N 1
ATOM 1356 C CA . ASN A 1 169 ? -6.083 9.597 0.679 1.00 87.50 169 ASN A CA 1
ATOM 1357 C C . ASN A 1 169 ? -4.826 9.912 -0.136 1.00 87.50 169 ASN A C 1
ATOM 1359 O O . ASN A 1 169 ? -4.931 10.136 -1.335 1.00 87.50 169 ASN A O 1
ATOM 1363 N N . ILE A 1 170 ? -3.645 9.891 0.492 1.00 86.31 170 ILE A N 1
ATOM 1364 C CA . ILE A 1 170 ? -2.378 10.128 -0.216 1.00 86.31 170 ILE A CA 1
ATOM 1365 C C . ILE A 1 170 ? -2.157 9.048 -1.282 1.00 86.31 170 ILE A C 1
ATOM 1367 O O . ILE A 1 170 ? -1.794 9.375 -2.406 1.00 86.31 170 ILE A O 1
ATOM 1371 N N . SER A 1 171 ? -2.439 7.783 -0.962 1.00 85.00 171 SER A N 1
ATOM 1372 C CA . SER A 1 171 ? -2.295 6.671 -1.912 1.00 85.00 171 SER A CA 1
ATOM 1373 C C . SER A 1 171 ? -3.235 6.814 -3.113 1.00 85.00 171 SER A C 1
ATOM 1375 O O . SER A 1 171 ? -2.809 6.603 -4.245 1.00 85.00 171 SER A O 1
ATOM 1377 N N . TYR A 1 172 ? -4.488 7.230 -2.902 1.00 85.31 172 TYR A N 1
ATOM 1378 C CA . TYR A 1 172 ? -5.437 7.480 -3.991 1.00 85.31 172 TYR A CA 1
ATOM 1379 C C . TYR A 1 172 ? -5.066 8.700 -4.834 1.00 85.31 172 TYR A C 1
ATOM 1381 O O . TYR A 1 172 ? -5.188 8.641 -6.053 1.00 85.31 172 TYR A O 1
ATOM 1389 N N . ILE A 1 173 ? -4.580 9.779 -4.213 1.00 85.50 173 ILE A N 1
ATOM 1390 C CA . ILE A 1 173 ? -4.082 10.956 -4.938 1.00 85.50 173 ILE A CA 1
ATOM 1391 C C . ILE A 1 173 ? -2.877 10.571 -5.800 1.00 85.50 173 ILE A C 1
ATOM 1393 O O . ILE A 1 173 ? -2.833 10.934 -6.972 1.00 85.50 173 ILE A O 1
ATOM 1397 N N . ALA A 1 174 ? -1.929 9.805 -5.253 1.00 80.75 174 ALA A N 1
ATOM 1398 C CA . ALA A 1 174 ? -0.770 9.324 -5.999 1.00 80.75 174 ALA A CA 1
ATOM 1399 C C . ALA A 1 174 ? -1.189 8.434 -7.180 1.00 80.75 174 ALA A C 1
ATOM 1401 O O . ALA A 1 174 ? -0.706 8.627 -8.292 1.00 80.75 174 ALA A O 1
ATOM 1402 N N . LEU A 1 175 ? -2.133 7.511 -6.965 1.00 80.94 175 LEU A N 1
ATOM 1403 C CA . LEU A 1 175 ? -2.673 6.656 -8.023 1.00 80.94 175 LEU A CA 1
ATOM 1404 C C . LEU A 1 175 ? -3.361 7.475 -9.126 1.00 80.94 175 LEU A C 1
ATOM 1406 O O . LEU A 1 175 ? -3.089 7.262 -10.304 1.00 80.94 175 LEU A O 1
ATOM 1410 N N . ALA A 1 176 ? -4.220 8.428 -8.758 1.00 81.81 176 ALA A N 1
ATOM 1411 C CA . ALA A 1 176 ? -4.901 9.299 -9.713 1.00 81.81 176 ALA A CA 1
ATOM 1412 C C . ALA A 1 176 ? -3.910 10.172 -10.497 1.00 81.81 176 ALA A C 1
ATOM 1414 O O . ALA A 1 176 ? -4.026 10.288 -11.714 1.00 81.81 176 ALA A O 1
ATOM 1415 N N . GLY A 1 177 ? -2.905 10.738 -9.822 1.00 79.25 177 GLY A N 1
ATOM 1416 C CA . GLY A 1 177 ? -1.845 11.516 -10.460 1.00 79.25 177 GLY A CA 1
ATOM 1417 C C . GLY A 1 177 ? -1.056 10.696 -11.481 1.00 79.25 177 GLY A C 1
ATOM 1418 O O . GLY A 1 177 ? -0.847 11.158 -12.599 1.00 79.25 177 GLY A O 1
ATOM 1419 N N . LEU A 1 178 ? -0.690 9.456 -11.139 1.00 74.75 178 LEU A N 1
ATOM 1420 C CA . LEU A 1 178 ? -0.019 8.539 -12.064 1.00 74.75 178 LEU A CA 1
ATOM 1421 C C . LEU A 1 178 ? -0.889 8.202 -13.282 1.00 74.75 178 LEU A C 1
ATOM 1423 O O . LEU A 1 178 ? -0.379 8.193 -14.398 1.00 74.75 178 LEU A O 1
ATOM 1427 N N . LEU A 1 179 ? -2.193 7.976 -13.092 1.00 75.81 179 LEU A N 1
ATOM 1428 C CA . LEU A 1 179 ? -3.125 7.721 -14.197 1.00 75.81 179 LEU A CA 1
ATOM 1429 C C . LEU A 1 179 ? -3.256 8.926 -15.137 1.00 75.81 179 LEU A C 1
ATOM 1431 O O . LEU A 1 179 ? -3.264 8.748 -16.352 1.00 75.81 179 LEU A O 1
ATOM 1435 N N . ILE A 1 180 ? -3.320 10.145 -14.593 1.00 77.75 180 ILE A N 1
ATOM 1436 C CA . ILE A 1 180 ? -3.372 11.378 -15.392 1.00 77.75 180 ILE A CA 1
ATOM 1437 C C . ILE A 1 180 ? -2.087 11.541 -16.206 1.00 77.75 180 ILE A C 1
ATOM 1439 O O . ILE A 1 180 ? -2.154 11.790 -17.406 1.00 77.75 180 ILE A O 1
ATOM 1443 N N . ILE A 1 181 ? -0.920 11.367 -15.578 1.00 74.88 181 ILE A N 1
ATOM 1444 C CA . ILE A 1 181 ? 0.375 11.457 -16.268 1.00 74.88 181 ILE A CA 1
ATOM 1445 C C . ILE A 1 181 ? 0.463 10.406 -17.378 1.00 74.88 181 ILE A C 1
ATOM 1447 O O . ILE A 1 181 ? 0.870 10.737 -18.488 1.00 74.88 181 ILE A O 1
ATOM 1451 N N . ALA A 1 182 ? 0.042 9.168 -17.107 1.00 68.94 182 ALA A N 1
ATOM 1452 C CA . ALA A 1 182 ? 0.031 8.100 -18.100 1.00 68.94 182 ALA A CA 1
ATOM 1453 C C . ALA A 1 182 ? -0.880 8.431 -19.293 1.00 68.94 182 ALA A C 1
ATOM 1455 O O . ALA A 1 182 ? -0.468 8.253 -20.435 1.00 68.94 182 ALA A O 1
ATOM 1456 N N . ALA A 1 183 ? -2.079 8.968 -19.046 1.00 72.06 183 ALA A N 1
ATOM 1457 C CA . ALA A 1 183 ? -2.993 9.383 -20.108 1.00 72.06 183 ALA A CA 1
ATOM 1458 C C . ALA A 1 183 ? -2.424 10.537 -20.953 1.00 72.06 183 ALA A C 1
ATOM 1460 O O . ALA A 1 183 ? -2.523 10.511 -22.175 1.00 72.06 183 ALA A O 1
ATOM 1461 N N . ILE A 1 184 ? -1.793 11.533 -20.320 1.00 74.94 184 ILE A N 1
ATOM 1462 C CA . ILE A 1 184 ? -1.138 12.643 -21.031 1.00 74.94 184 ILE A CA 1
ATOM 1463 C C . ILE A 1 184 ? 0.022 12.123 -21.886 1.00 74.94 184 ILE A C 1
ATOM 1465 O O . ILE A 1 184 ? 0.145 12.515 -23.045 1.00 74.94 184 ILE A O 1
ATOM 1469 N N . ALA A 1 185 ? 0.854 11.236 -21.334 1.00 69.75 185 ALA A N 1
ATOM 1470 C CA . ALA A 1 185 ? 1.970 10.638 -22.056 1.00 69.75 185 ALA A CA 1
ATOM 1471 C C . ALA A 1 185 ? 1.490 9.839 -23.278 1.00 69.75 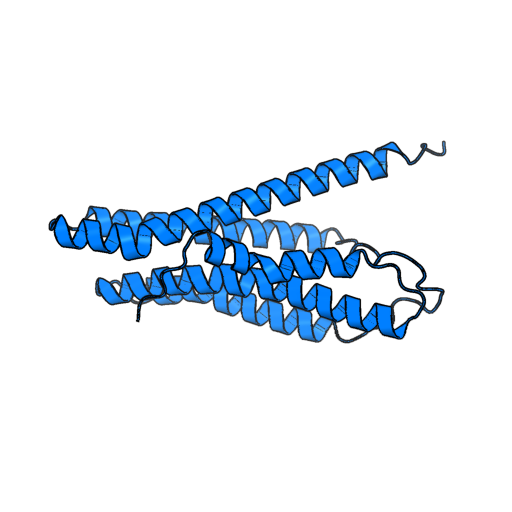185 ALA A C 1
ATOM 1473 O O . ALA A 1 185 ? 2.045 10.009 -24.359 1.00 69.75 185 ALA A O 1
ATOM 1474 N N . ASP A 1 186 ? 0.430 9.039 -23.135 1.00 68.75 186 ASP A N 1
ATOM 1475 C CA . ASP A 1 186 ? -0.158 8.272 -24.239 1.00 68.75 186 ASP A CA 1
ATOM 1476 C C . ASP A 1 186 ? -0.693 9.185 -25.357 1.00 68.75 186 ASP A C 1
ATOM 1478 O O . ASP A 1 186 ? -0.400 8.962 -26.530 1.00 68.75 186 ASP A O 1
ATOM 1482 N N . ILE A 1 187 ? -1.387 10.275 -25.003 1.00 75.50 187 ILE A N 1
ATOM 1483 C CA . ILE A 1 187 ? -1.870 11.275 -25.972 1.00 75.50 187 ILE A CA 1
ATOM 1484 C C . ILE A 1 187 ? -0.703 11.958 -26.696 1.00 75.50 187 ILE A C 1
ATOM 1486 O O . ILE A 1 187 ? -0.759 12.144 -27.910 1.00 75.50 187 ILE A O 1
ATOM 1490 N N . MET A 1 188 ? 0.356 12.339 -25.976 1.00 71.38 188 MET A N 1
ATOM 1491 C CA . MET A 1 188 ? 1.526 12.985 -26.579 1.00 71.38 188 MET A CA 1
ATOM 1492 C C . MET A 1 188 ? 2.300 12.036 -27.499 1.00 71.38 188 MET A C 1
ATOM 1494 O O . MET A 1 188 ? 2.751 12.462 -28.557 1.00 71.38 188 MET A O 1
ATOM 1498 N N . ILE A 1 189 ? 2.438 10.761 -27.134 1.00 65.62 189 ILE A N 1
ATOM 1499 C CA . ILE A 1 189 ? 3.172 9.769 -27.931 1.00 65.62 189 ILE A CA 1
ATOM 1500 C C . ILE A 1 189 ? 2.360 9.365 -29.169 1.00 65.62 189 ILE A C 1
ATOM 1502 O O . ILE A 1 189 ? 2.870 9.440 -30.285 1.00 65.62 189 ILE A O 1
ATOM 1506 N N . ASN A 1 190 ? 1.082 9.013 -29.008 1.00 57.47 190 ASN A N 1
ATOM 1507 C CA . ASN A 1 190 ? 0.230 8.566 -30.116 1.00 57.47 190 ASN A CA 1
ATOM 1508 C C . ASN A 1 190 ? -0.284 9.720 -30.994 1.00 57.47 190 ASN A C 1
ATOM 1510 O O . ASN A 1 190 ? -0.699 9.489 -32.126 1.00 57.47 190 ASN A O 1
ATOM 1514 N N . GLY A 1 191 ? -0.254 10.962 -30.501 1.00 55.75 191 GLY A N 1
ATOM 1515 C CA . GLY A 1 191 ? -0.605 12.158 -31.271 1.00 55.75 191 GLY A CA 1
ATOM 1516 C C . GLY A 1 191 ? 0.507 12.667 -32.197 1.00 55.75 191 GLY A C 1
ATOM 1517 O O . GLY A 1 191 ? 0.217 13.433 -33.113 1.00 55.75 191 GLY A O 1
ATOM 1518 N N . PHE A 1 192 ? 1.761 12.247 -31.985 1.00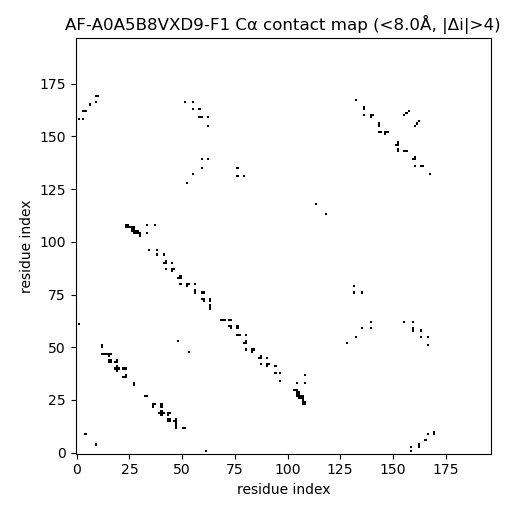 52.56 192 PHE A N 1
ATOM 1519 C CA . PHE A 1 192 ? 2.929 12.690 -32.763 1.00 52.56 192 PHE A CA 1
ATOM 1520 C C . PHE A 1 192 ? 3.417 11.683 -33.814 1.00 52.56 192 PHE A C 1
ATOM 1522 O O . PHE A 1 192 ? 4.310 12.019 -34.591 1.00 52.56 192 PHE A O 1
ATOM 1529 N N . VAL A 1 193 ? 2.845 10.477 -33.880 1.00 47.09 193 VAL A N 1
ATOM 1530 C CA . VAL A 1 193 ? 3.141 9.520 -34.956 1.00 47.09 193 VAL A CA 1
ATOM 1531 C C . VAL A 1 193 ? 2.190 9.811 -36.123 1.00 47.09 193 VAL A C 1
ATOM 1533 O O . VAL A 1 193 ? 1.005 9.483 -36.020 1.00 47.09 193 VAL A O 1
ATOM 1536 N N . PRO A 1 194 ? 2.642 10.438 -37.231 1.00 46.66 194 PRO A N 1
ATOM 1537 C CA . PRO A 1 194 ? 1.807 10.539 -38.418 1.00 46.66 194 PRO A CA 1
ATOM 1538 C C . PRO A 1 194 ? 1.472 9.119 -38.872 1.00 46.66 194 PRO A C 1
ATOM 1540 O O . PRO A 1 194 ? 2.367 8.280 -38.996 1.00 46.66 194 PRO A O 1
ATOM 1543 N N . LYS A 1 195 ? 0.184 8.841 -39.094 1.00 46.66 195 LYS A N 1
ATOM 1544 C CA . LYS A 1 195 ? -0.233 7.608 -39.763 1.00 46.66 195 LYS A CA 1
ATOM 1545 C C . LYS A 1 195 ? 0.498 7.558 -41.103 1.00 46.66 195 LYS A C 1
ATOM 1547 O O . LYS A 1 195 ? 0.279 8.419 -41.950 1.00 46.66 195 LYS A O 1
ATOM 1552 N N . GLN A 1 196 ? 1.421 6.612 -41.248 1.00 46.25 196 GLN A N 1
ATOM 1553 C CA . GLN A 1 196 ? 1.909 6.233 -42.564 1.00 46.25 196 GLN A CA 1
ATOM 1554 C C . GLN A 1 196 ? 0.792 5.407 -43.196 1.00 46.25 196 GLN A C 1
ATOM 1556 O O . GLN A 1 196 ? 0.602 4.248 -42.824 1.00 46.25 196 GLN A O 1
ATOM 1561 N N . ASP A 1 197 ? 0.004 6.074 -44.038 1.00 49.81 197 ASP A N 1
ATOM 1562 C CA . ASP A 1 197 ? -0.876 5.432 -45.015 1.00 49.81 197 ASP A CA 1
ATOM 1563 C C . ASP A 1 197 ? -0.042 4.794 -46.140 1.00 49.81 197 ASP A C 1
ATOM 1565 O O . ASP A 1 197 ? 0.999 5.389 -46.520 1.00 49.81 197 ASP A O 1
#

Solvent-accessible surface area (backbone atoms only — not comparable to full-atom values): 11112 Å² total; per-residue (Å²): 137,85,89,81,70,50,74,68,57,56,53,53,50,48,44,42,38,55,51,19,58,53,57,49,63,52,78,30,94,42,65,68,61,46,52,53,49,50,44,52,24,54,49,26,51,47,48,26,59,44,53,54,50,40,53,52,23,51,46,52,40,51,49,35,61,73,71,71,48,66,67,67,58,43,51,62,41,43,49,63,44,54,53,41,51,52,49,36,53,47,48,61,59,70,54,57,81,71,86,79,70,98,70,79,69,68,50,57,65,79,73,82,79,61,51,74,70,51,49,52,52,49,52,52,50,52,51,52,50,54,48,53,54,49,55,51,52,52,51,53,52,52,56,47,69,71,46,84,52,65,67,62,32,52,50,48,38,63,70,40,53,51,50,52,50,51,53,49,51,53,52,49,51,52,52,51,50,52,51,52,52,51,53,51,50,50,52,57,56,66,70,67,57,76,83,83,125

Nearest PDB structures (foldseek):
  8iyx-assembly1_C  TM=3.924E-01  e=1.810E+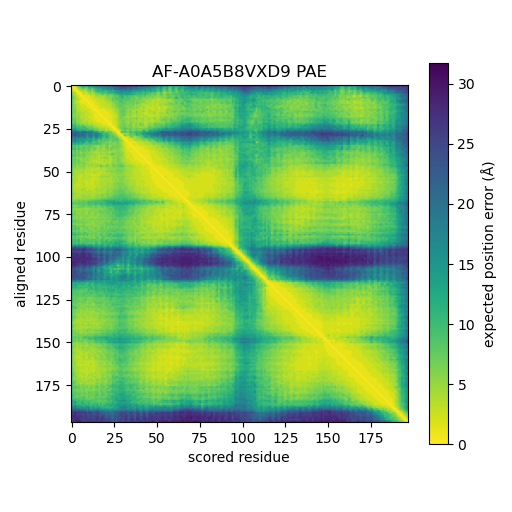00  Homo sapiens
  8jcz-assembly1_2  TM=2.330E-01  e=1.074E+00  Homo sapiens
  7sk6-assembly1_A  TM=3.509E-01  e=3.960E+00  Homo sapiens

Secondary structure (DSSP, 8-state):
------HHHHHHTTHHHHHHHHHTTS--S-HHHHHHHHHHHHHHHHHHHHHHHHHHHHHHHHHHHHTT--HHHHHHHHHHHHHHHHHHHHHHHHTS-----SS---SSPPP----HHHHHHHHHHHHHHHHHHHHHHHHHHHHHHT---HHHHHHHIIIIIHHHHHHHHHHHHHHHHHHHHHHHHHHHHHHSS----

Foldseek 3Di:
DFDDDDLVSLVVLCVLQVVLVVLLQDWDPDPVSVLVSPLSSLLSVLVSVLSLLVVLLVLLLVLCVVVVHDVVSNVVSCVVNVVSVVVSVVSNVVSPDDPDDDDDPGGRDDDPPQPPVSVVVVVVNVVVVLCSLVVSLVVLVVVLVPDPDPVVSVVSCSRRNVRSVSSSVVVVVVVVVVVVVVVVVCCVVVVPDPPPD